Protein AF-A0A7W7MJ63-F1 (afdb_monomer_lite)

pLDDT: mean 80.9, std 15.52, range [44.28, 98.12]

Radius of gyration: 22.9 Å; chains: 1; bounding box: 51×27×80 Å

Organism: NCBI:txid113568

Structure (mmCIF, N/CA/C/O backbone):
data_AF-A0A7W7MJ63-F1
#
_entry.id   AF-A0A7W7MJ63-F1
#
loop_
_atom_site.group_PDB
_atom_site.id
_atom_site.type_symbol
_atom_site.label_atom_id
_atom_site.label_alt_id
_atom_site.label_comp_id
_atom_site.label_asym_id
_atom_site.label_entity_id
_atom_site.label_seq_id
_atom_site.pdbx_PDB_ins_code
_atom_site.Cartn_x
_atom_site.Cartn_y
_atom_site.Cartn_z
_atom_site.occupancy
_atom_site.B_iso_or_equiv
_atom_site.auth_seq_id
_atom_site.auth_comp_id
_atom_site.auth_asym_id
_atom_site.auth_atom_id
_atom_site.pdbx_PDB_model_num
ATOM 1 N N . MET A 1 1 ? 21.406 -11.435 50.391 1.00 48.62 1 MET A N 1
ATOM 2 C CA . MET A 1 1 ? 22.007 -10.825 49.186 1.00 48.62 1 MET A CA 1
ATOM 3 C C . MET A 1 1 ? 21.589 -11.683 47.995 1.00 48.62 1 MET A C 1
ATOM 5 O O . MET A 1 1 ? 22.053 -12.808 47.890 1.00 48.62 1 MET A O 1
ATOM 9 N N . ARG A 1 2 ? 20.588 -11.257 47.213 1.00 52.44 2 ARG A N 1
ATOM 10 C CA . ARG A 1 2 ? 19.980 -12.060 46.135 1.00 52.44 2 ARG A CA 1
ATOM 11 C C . ARG A 1 2 ? 20.280 -11.344 44.820 1.00 52.44 2 ARG A C 1
ATOM 13 O O . ARG A 1 2 ? 19.796 -10.237 44.611 1.00 52.44 2 ARG A O 1
ATOM 20 N N . THR A 1 3 ? 21.150 -11.925 44.005 1.00 55.44 3 THR A N 1
ATOM 21 C CA . THR A 1 3 ? 21.572 -11.375 42.716 1.00 55.44 3 THR A CA 1
ATOM 22 C C . THR A 1 3 ? 20.421 -11.491 41.719 1.00 55.44 3 THR A C 1
ATOM 24 O O . THR A 1 3 ? 19.965 -12.580 41.380 1.00 55.44 3 THR A O 1
ATOM 27 N N . THR A 1 4 ? 19.901 -10.351 41.272 1.00 54.16 4 THR A N 1
ATOM 28 C CA . THR A 1 4 ? 18.966 -10.263 40.149 1.00 54.16 4 THR A CA 1
ATOM 29 C C . THR A 1 4 ? 19.747 -10.505 38.862 1.00 54.16 4 THR A C 1
ATOM 31 O O . THR A 1 4 ? 20.360 -9.586 38.323 1.00 54.16 4 THR A O 1
ATOM 34 N N . GLY A 1 5 ? 19.766 -11.755 38.399 1.00 47.78 5 GLY A N 1
ATOM 35 C CA . GLY A 1 5 ? 20.267 -12.109 37.075 1.00 47.78 5 GLY A CA 1
ATOM 36 C C . GLY A 1 5 ? 19.394 -11.456 36.008 1.00 47.78 5 GLY A C 1
ATOM 37 O O . GLY A 1 5 ? 18.257 -11.869 35.784 1.00 47.78 5 GLY A O 1
ATOM 38 N N . SER A 1 6 ? 19.910 -10.402 35.380 1.00 53.00 6 SER A N 1
ATOM 39 C CA . SER A 1 6 ? 19.335 -9.821 34.176 1.00 53.00 6 SER A CA 1
ATOM 40 C C . SER A 1 6 ? 19.617 -10.761 33.004 1.00 53.00 6 SER A C 1
ATOM 42 O O . SER A 1 6 ? 20.613 -10.605 32.297 1.00 53.00 6 SER A O 1
ATOM 44 N N . ASP A 1 7 ? 18.736 -11.737 32.800 1.00 50.59 7 ASP A N 1
ATOM 45 C CA . ASP A 1 7 ? 18.656 -12.514 31.561 1.00 50.59 7 ASP A CA 1
ATOM 46 C C . ASP A 1 7 ? 18.174 -11.595 30.429 1.00 50.59 7 ASP A C 1
ATOM 48 O O . ASP A 1 7 ? 17.016 -11.611 29.999 1.00 50.59 7 ASP A O 1
ATOM 52 N N . ALA A 1 8 ? 19.081 -10.747 29.945 1.00 50.47 8 ALA A N 1
ATOM 53 C CA . ALA A 1 8 ? 18.926 -10.023 28.698 1.00 50.47 8 ALA A CA 1
ATOM 54 C C . ALA A 1 8 ? 19.000 -11.044 27.557 1.00 50.47 8 ALA A C 1
ATOM 56 O O . ALA A 1 8 ? 20.053 -11.273 26.964 1.00 50.47 8 ALA A O 1
ATOM 57 N N . ARG A 1 9 ? 17.875 -11.706 27.263 1.00 47.69 9 ARG A N 1
ATOM 58 C CA . ARG A 1 9 ? 17.785 -12.554 26.074 1.00 47.69 9 ARG A CA 1
ATOM 59 C C . ARG A 1 9 ? 18.055 -11.673 24.851 1.00 47.69 9 ARG A C 1
ATOM 61 O O . ARG A 1 9 ? 17.381 -10.650 24.697 1.00 47.69 9 ARG A O 1
ATOM 68 N N . PRO A 1 10 ? 19.000 -12.047 23.974 1.00 45.25 10 PRO A N 1
ATOM 69 C CA . PRO A 1 10 ? 19.288 -11.275 22.781 1.00 45.25 10 PRO A CA 1
ATOM 70 C C . PRO A 1 10 ? 18.020 -11.220 21.934 1.00 45.25 10 PRO A C 1
ATOM 72 O O . PRO A 1 10 ? 17.461 -12.246 21.534 1.00 45.25 10 PRO A O 1
ATOM 75 N N . VAL A 1 11 ? 17.538 -10.002 21.692 1.00 53.94 11 VAL A N 1
ATOM 76 C CA . VAL A 1 11 ? 16.430 -9.753 20.779 1.00 53.94 11 VAL A CA 1
ATOM 77 C C . VAL A 1 11 ? 16.949 -10.111 19.389 1.00 53.94 11 VAL A C 1
ATOM 79 O O . VAL A 1 11 ? 17.564 -9.284 18.722 1.00 53.94 11 VAL A O 1
ATOM 82 N N . SER A 1 12 ? 16.747 -11.360 18.958 1.00 48.62 12 SER A N 1
ATOM 83 C CA . SER A 1 12 ? 16.984 -11.793 17.576 1.00 48.62 12 SER A CA 1
ATOM 84 C C . SER A 1 12 ? 15.932 -11.142 16.675 1.00 48.62 12 SER A C 1
ATOM 86 O O . SER A 1 12 ? 14.951 -11.737 16.220 1.00 48.62 12 SER A O 1
ATOM 88 N N . ARG A 1 13 ? 16.112 -9.835 16.490 1.00 56.06 13 ARG A N 1
ATOM 89 C CA . ARG A 1 13 ? 15.405 -8.989 15.544 1.00 56.06 13 ARG A CA 1
ATOM 90 C C . ARG A 1 13 ? 15.831 -9.460 14.153 1.00 56.06 13 ARG A C 1
ATOM 92 O O . ARG A 1 13 ? 16.988 -9.322 13.792 1.00 56.06 13 ARG A O 1
ATOM 99 N N . PHE A 1 14 ? 14.873 -10.000 13.401 1.00 49.59 14 PHE A N 1
ATOM 100 C CA . PHE A 1 14 ? 14.956 -10.302 11.963 1.00 49.59 14 PHE A CA 1
ATOM 101 C C . PHE A 1 14 ? 15.592 -11.644 11.550 1.00 49.59 14 PHE A C 1
ATOM 103 O O . PHE A 1 14 ? 16.596 -11.699 10.854 1.00 49.59 14 PHE A O 1
ATOM 110 N N . GLY A 1 15 ? 14.911 -12.752 11.864 1.00 44.28 15 GLY A N 1
ATOM 111 C CA . GLY A 1 15 ? 14.985 -13.963 11.033 1.00 44.28 15 GLY A CA 1
ATOM 112 C C . GLY A 1 15 ? 14.046 -13.849 9.820 1.00 44.28 15 GLY A C 1
ATOM 113 O O . GLY A 1 15 ? 12.909 -13.395 9.970 1.00 44.28 15 GLY A O 1
ATOM 114 N N . GLY A 1 16 ? 14.489 -14.278 8.632 1.00 57.88 16 GLY A N 1
ATOM 115 C CA . GLY A 1 16 ? 13.778 -14.138 7.344 1.00 57.88 16 GLY A CA 1
ATOM 116 C C . GLY A 1 16 ? 12.278 -14.511 7.322 1.00 57.88 16 GLY A C 1
ATOM 117 O O . GLY A 1 16 ? 11.489 -13.739 6.772 1.00 57.88 16 GLY A O 1
ATOM 118 N N . PRO A 1 17 ? 11.827 -15.610 7.964 1.00 62.56 17 PRO A N 1
ATOM 119 C CA . PRO A 1 17 ? 10.402 -15.962 8.026 1.00 62.56 17 PRO A CA 1
ATOM 120 C C . PRO A 1 17 ? 9.556 -14.943 8.804 1.00 62.56 17 PRO A C 1
ATOM 122 O O . PRO A 1 17 ? 8.412 -14.671 8.443 1.00 62.56 17 PRO A O 1
ATOM 125 N N . LYS A 1 18 ? 10.131 -14.330 9.848 1.00 70.38 18 LYS A N 1
ATOM 126 C CA . LYS A 1 18 ? 9.447 -13.339 10.692 1.00 70.38 18 LYS A CA 1
ATOM 127 C C . LYS A 1 18 ? 9.289 -11.998 9.975 1.00 70.38 18 LYS A C 1
ATOM 129 O O . LYS A 1 18 ? 8.267 -11.344 10.140 1.00 70.38 18 LYS A O 1
ATOM 134 N N . ALA A 1 19 ? 10.267 -11.608 9.154 1.00 67.75 19 ALA A N 1
ATOM 135 C CA . ALA A 1 19 ? 10.197 -10.374 8.371 1.00 67.75 19 ALA A CA 1
ATOM 136 C C . ALA A 1 19 ? 9.106 -10.443 7.288 1.00 67.75 19 ALA A C 1
ATOM 138 O O . ALA A 1 19 ? 8.333 -9.502 7.131 1.00 67.75 19 ALA A O 1
ATOM 139 N N . ARG A 1 20 ? 8.990 -11.578 6.584 1.00 72.88 20 ARG A N 1
ATOM 140 C CA . ARG A 1 20 ? 7.934 -11.787 5.577 1.00 72.88 20 ARG A CA 1
ATOM 141 C C . ARG A 1 20 ? 6.537 -11.750 6.191 1.00 72.88 20 ARG A C 1
ATOM 143 O O . ARG A 1 20 ? 5.673 -11.046 5.677 1.00 72.88 20 ARG A O 1
ATOM 150 N N . ALA A 1 21 ? 6.343 -12.459 7.305 1.00 76.25 21 ALA A N 1
ATOM 151 C CA . ALA A 1 21 ? 5.083 -12.433 8.044 1.00 76.25 21 ALA A CA 1
ATOM 152 C C . ALA A 1 21 ? 4.727 -11.007 8.492 1.00 76.25 21 ALA A C 1
ATOM 154 O O . ALA A 1 21 ? 3.604 -10.563 8.305 1.00 76.25 21 ALA A O 1
ATOM 155 N N . TRP A 1 22 ? 5.710 -10.246 8.978 1.00 77.00 22 TRP A N 1
ATOM 156 C CA . TRP A 1 22 ? 5.509 -8.863 9.404 1.00 77.00 22 TRP A CA 1
ATOM 157 C C . TRP A 1 22 ? 5.046 -7.921 8.279 1.00 77.00 22 TRP A C 1
ATOM 159 O O . TRP A 1 22 ? 4.126 -7.121 8.481 1.00 77.00 22 TRP A O 1
ATOM 169 N N . ILE A 1 23 ? 5.652 -8.020 7.089 1.00 79.00 23 ILE A N 1
ATOM 170 C CA . ILE A 1 23 ? 5.244 -7.225 5.919 1.00 79.00 23 ILE A CA 1
ATOM 171 C C . ILE A 1 23 ? 3.821 -7.608 5.503 1.00 79.00 23 ILE A C 1
ATOM 173 O O . ILE A 1 23 ? 2.971 -6.731 5.340 1.00 79.00 23 ILE A O 1
ATOM 177 N N . ALA A 1 24 ? 3.551 -8.912 5.382 1.00 82.44 24 ALA A N 1
ATOM 178 C CA . ALA A 1 24 ? 2.241 -9.422 4.991 1.00 82.44 24 ALA A CA 1
ATOM 179 C C . ALA A 1 24 ? 1.145 -8.985 5.974 1.00 82.44 24 ALA A C 1
ATOM 181 O O . ALA A 1 24 ? 0.113 -8.471 5.552 1.00 82.44 24 ALA A O 1
ATOM 182 N N . ASP A 1 25 ? 1.394 -9.095 7.278 1.00 82.12 25 ASP A N 1
ATOM 183 C CA . ASP A 1 25 ? 0.462 -8.683 8.328 1.00 82.12 25 ASP A CA 1
ATOM 184 C C . ASP A 1 25 ? 0.151 -7.184 8.261 1.00 82.12 25 ASP A C 1
ATOM 186 O O . ASP A 1 25 ? -1.006 -6.774 8.373 1.00 82.12 25 ASP A O 1
ATOM 190 N N . THR A 1 26 ? 1.174 -6.354 8.043 1.00 80.62 26 THR A N 1
ATOM 191 C CA . THR A 1 26 ? 1.014 -4.898 7.913 1.00 80.62 26 THR A CA 1
ATOM 192 C C . THR A 1 26 ? 0.182 -4.545 6.679 1.00 80.62 26 THR A C 1
ATOM 194 O O . THR A 1 26 ? -0.708 -3.694 6.748 1.00 80.62 26 THR A O 1
ATOM 197 N N . PHE A 1 27 ? 0.427 -5.233 5.564 1.00 84.81 27 PHE A N 1
ATOM 198 C CA . PHE A 1 27 ? -0.293 -5.031 4.311 1.00 84.81 27 PHE A CA 1
ATOM 199 C C . PHE A 1 27 ? -1.760 -5.469 4.410 1.00 84.81 27 PHE A C 1
ATOM 201 O O . PHE A 1 27 ? -2.666 -4.690 4.107 1.00 84.81 27 PHE A O 1
ATOM 208 N N . VAL A 1 28 ? -2.011 -6.685 4.908 1.00 86.19 28 VAL A N 1
ATOM 209 C CA . VAL A 1 28 ? -3.365 -7.223 5.127 1.00 86.19 28 VAL A CA 1
ATOM 210 C C . VAL A 1 28 ? -4.146 -6.316 6.067 1.00 86.19 28 VAL A C 1
ATOM 212 O O . VAL A 1 28 ? -5.320 -6.029 5.829 1.00 86.19 28 VAL A O 1
ATOM 215 N N . ARG A 1 29 ? -3.504 -5.808 7.118 1.00 81.69 29 ARG A N 1
ATOM 216 C CA . ARG A 1 29 ? -4.136 -4.871 8.037 1.00 81.69 29 ARG A CA 1
ATOM 217 C C . ARG A 1 29 ? -4.487 -3.536 7.377 1.00 81.69 29 ARG A C 1
ATOM 219 O O . ARG A 1 29 ? -5.595 -3.044 7.589 1.00 81.69 29 ARG A O 1
ATOM 226 N N . GLY A 1 30 ? -3.587 -2.966 6.576 1.00 81.69 30 GLY A N 1
ATOM 227 C CA . GLY A 1 30 ? -3.865 -1.743 5.816 1.00 81.69 30 GLY A CA 1
ATOM 228 C C . GLY A 1 30 ? -5.049 -1.914 4.860 1.00 81.69 30 GLY A C 1
ATOM 229 O O . GLY A 1 30 ? -5.915 -1.044 4.789 1.00 81.69 30 GLY A O 1
ATOM 230 N N . LEU A 1 31 ? -5.141 -3.077 4.209 1.00 86.38 31 LEU A N 1
ATOM 231 C CA . LEU A 1 31 ? -6.223 -3.413 3.284 1.00 86.38 31 LEU A CA 1
ATOM 232 C C . LEU A 1 31 ?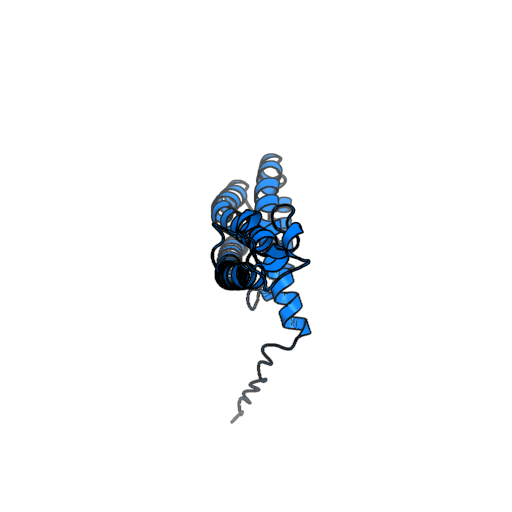 -7.570 -3.650 3.989 1.00 86.38 31 LEU A C 1
ATOM 234 O O . LEU A 1 31 ? -8.617 -3.240 3.495 1.00 86.38 31 LEU A O 1
ATOM 238 N N . THR A 1 32 ? -7.556 -4.311 5.149 1.00 84.50 32 THR A N 1
ATOM 239 C CA . THR A 1 32 ? -8.778 -4.731 5.860 1.00 84.50 32 THR A CA 1
ATOM 240 C C . THR A 1 32 ? -9.315 -3.694 6.846 1.00 84.50 32 THR A C 1
ATOM 242 O O . THR A 1 32 ? -10.494 -3.752 7.198 1.00 84.50 32 THR A O 1
ATOM 245 N N . GLY A 1 33 ? -8.499 -2.723 7.269 1.00 78.88 33 GLY A N 1
ATOM 246 C CA . GLY A 1 33 ? -8.884 -1.720 8.264 1.00 78.88 33 GLY A CA 1
ATOM 247 C C . GLY A 1 33 ? -10.084 -0.863 7.848 1.00 78.88 33 GLY A C 1
ATOM 248 O O . GLY A 1 33 ? -11.005 -0.680 8.643 1.00 78.88 33 GLY A O 1
ATOM 249 N N . LEU A 1 34 ? -10.107 -0.379 6.602 1.00 79.81 34 LEU A N 1
ATOM 250 C CA . LEU A 1 34 ? -11.196 0.462 6.093 1.00 79.81 34 LEU A CA 1
ATOM 251 C C . LEU A 1 34 ? -12.509 -0.324 5.894 1.00 79.81 34 LEU A C 1
ATOM 253 O O . LEU A 1 34 ? -13.518 0.100 6.463 1.00 79.81 34 LEU A O 1
ATOM 257 N N . PRO A 1 35 ? -12.535 -1.482 5.195 1.00 83.75 35 PRO A N 1
ATOM 258 C CA . PRO A 1 35 ? -13.740 -2.311 5.103 1.00 83.75 35 PRO A CA 1
ATOM 259 C C . PRO A 1 35 ? -14.331 -2.659 6.470 1.00 83.75 35 PRO A C 1
ATOM 261 O O . PRO A 1 35 ? -15.546 -2.641 6.656 1.00 83.75 35 PRO A O 1
ATOM 264 N N . LEU A 1 36 ? -13.472 -2.934 7.453 1.00 82.69 36 LEU A N 1
ATOM 265 C CA . LEU A 1 36 ? -13.905 -3.300 8.794 1.00 82.69 36 LEU A CA 1
ATOM 266 C C . LEU A 1 36 ? -14.471 -2.106 9.577 1.00 82.69 36 LEU A C 1
ATOM 268 O O . LEU A 1 36 ? -15.471 -2.263 10.282 1.00 82.69 36 LEU A O 1
ATOM 272 N N . ALA A 1 37 ? -13.884 -0.915 9.428 1.00 79.69 37 ALA A N 1
ATOM 273 C CA . ALA A 1 37 ? -14.443 0.319 9.976 1.00 79.69 37 ALA A CA 1
ATOM 274 C C . ALA A 1 37 ? -15.828 0.612 9.372 1.00 79.69 37 ALA A C 1
ATOM 276 O O . ALA A 1 37 ? -16.783 0.838 10.116 1.00 79.69 37 ALA A O 1
ATOM 277 N N . LEU A 1 38 ? -15.972 0.498 8.050 1.00 83.25 38 LEU A N 1
ATOM 278 C CA . LEU A 1 38 ? -17.252 0.692 7.363 1.00 83.25 38 LEU A CA 1
ATOM 279 C C . LEU A 1 38 ? -18.306 -0.331 7.806 1.00 83.25 38 LEU A C 1
ATOM 281 O O . LEU A 1 38 ? -19.424 0.057 8.128 1.00 83.25 38 LEU A O 1
ATOM 285 N N . ALA A 1 39 ? -17.947 -1.615 7.913 1.00 84.38 39 ALA A N 1
ATOM 286 C CA . ALA A 1 39 ? -18.861 -2.673 8.350 1.00 84.38 39 ALA A CA 1
ATOM 287 C C . ALA A 1 39 ? -19.304 -2.528 9.819 1.00 84.38 39 ALA A C 1
ATOM 289 O O . ALA A 1 39 ? -20.395 -2.967 10.190 1.00 84.38 39 ALA A O 1
ATOM 290 N N . SER A 1 40 ? -18.481 -1.910 10.673 1.00 77.19 40 SER A N 1
ATOM 291 C CA . SER A 1 40 ? -18.822 -1.708 12.086 1.00 77.19 40 SER A CA 1
ATOM 292 C C . SER A 1 40 ? -19.918 -0.665 12.321 1.00 77.19 40 SER A C 1
ATOM 294 O O . SER A 1 40 ? -20.646 -0.782 13.307 1.00 77.19 40 SER A O 1
ATOM 296 N N . VAL A 1 41 ? -20.095 0.299 11.409 1.00 77.44 41 VAL A N 1
ATOM 297 C CA . VAL A 1 41 ? -21.139 1.334 11.504 1.00 77.44 41 VAL A CA 1
ATOM 298 C C . VAL A 1 41 ? -22.553 0.736 11.473 1.00 77.44 41 VAL A C 1
ATOM 300 O O . VAL A 1 41 ? -23.273 0.918 12.456 1.00 77.44 41 VAL A O 1
ATOM 303 N N . PRO A 1 42 ? -22.976 -0.027 10.442 1.00 82.44 42 PRO A N 1
ATOM 304 C CA . PRO A 1 42 ? -24.308 -0.624 10.426 1.00 82.44 42 PRO A CA 1
ATOM 305 C C . PRO A 1 42 ? -24.490 -1.636 11.562 1.00 82.44 42 PRO A C 1
ATOM 307 O O . PRO A 1 42 ? -25.542 -1.649 12.190 1.00 82.44 42 PRO A O 1
ATOM 310 N N . MET A 1 43 ? -23.459 -2.419 11.912 1.00 80.62 43 MET A N 1
ATOM 311 C CA . MET A 1 43 ? -23.542 -3.339 13.056 1.00 80.62 43 MET A CA 1
ATOM 312 C C . MET A 1 43 ? -23.807 -2.610 14.380 1.00 80.62 43 MET A C 1
ATOM 314 O O . MET A 1 43 ? -24.571 -3.105 15.208 1.00 80.62 43 MET A O 1
ATOM 318 N N . ALA A 1 44 ? -23.199 -1.443 14.600 1.00 77.25 44 ALA A N 1
ATOM 319 C CA . ALA A 1 44 ? -23.472 -0.641 15.787 1.00 77.25 44 ALA A CA 1
ATOM 320 C C . ALA A 1 44 ? -24.908 -0.092 15.782 1.00 77.25 44 ALA A C 1
ATOM 322 O O . ALA A 1 44 ? -25.568 -0.130 16.820 1.00 77.25 44 ALA A O 1
ATOM 323 N N . LEU A 1 45 ? -25.399 0.357 14.622 1.00 80.50 45 LEU A N 1
ATOM 324 C CA . LEU A 1 45 ? -26.751 0.903 14.463 1.00 80.50 45 LEU A CA 1
ATOM 325 C C . LEU A 1 45 ? -27.851 -0.152 14.666 1.00 80.50 45 LEU A C 1
ATOM 327 O O . LEU A 1 45 ? -28.908 0.174 15.193 1.00 80.50 45 LEU A O 1
ATOM 331 N N . THR A 1 46 ? -27.601 -1.421 14.334 1.00 87.56 46 THR A N 1
ATOM 332 C CA . THR A 1 46 ? -28.561 -2.522 14.553 1.00 87.56 46 THR A CA 1
ATOM 333 C C . THR A 1 46 ? -28.473 -3.143 15.958 1.00 87.56 46 THR A C 1
ATOM 335 O O . THR A 1 46 ? -28.868 -4.292 16.139 1.00 87.56 46 THR A O 1
ATOM 338 N N . GLY A 1 47 ? -27.862 -2.468 16.939 1.00 81.12 47 GLY A N 1
ATOM 339 C CA . GLY A 1 47 ? -27.731 -2.977 18.314 1.00 81.12 47 GLY A CA 1
ATOM 340 C C . GLY A 1 47 ? -26.650 -4.049 18.523 1.00 81.12 47 GLY A C 1
ATOM 341 O O . GLY A 1 47 ? -26.503 -4.570 19.625 1.00 81.12 47 GLY A O 1
ATOM 342 N N . ASN A 1 48 ? -25.830 -4.351 17.510 1.00 86.69 48 ASN A N 1
ATOM 343 C CA . ASN A 1 48 ? -24.740 -5.334 17.588 1.00 86.69 48 ASN A CA 1
ATOM 344 C C . ASN A 1 48 ? -23.382 -4.691 17.945 1.00 86.69 48 ASN A C 1
ATOM 346 O O . ASN A 1 48 ? -22.324 -5.200 17.556 1.00 86.69 48 ASN A O 1
ATOM 350 N N . ALA A 1 49 ? -23.390 -3.584 18.696 1.00 80.94 49 ALA A N 1
ATOM 351 C CA . ALA A 1 49 ? -22.199 -2.792 19.022 1.00 80.94 49 ALA A CA 1
ATOM 352 C C . ALA A 1 49 ? -21.082 -3.627 19.682 1.00 80.94 49 ALA A C 1
ATOM 354 O O . ALA A 1 49 ? -19.924 -3.543 19.268 1.00 80.94 49 ALA A O 1
ATOM 355 N N . ASP A 1 50 ? -21.420 -4.524 20.612 1.00 78.75 50 ASP A N 1
ATOM 356 C CA . ASP A 1 50 ? -20.424 -5.389 21.258 1.00 78.75 50 ASP A CA 1
ATOM 357 C C . ASP A 1 50 ? -19.816 -6.416 20.288 1.00 78.75 50 ASP A C 1
ATOM 359 O O . ASP A 1 50 ? -18.651 -6.800 20.419 1.00 78.75 50 ASP A O 1
ATOM 363 N N . ARG A 1 51 ? -20.578 -6.882 19.287 1.00 82.69 51 ARG A N 1
ATOM 364 C CA . ARG A 1 51 ? -20.060 -7.793 18.252 1.00 82.69 51 ARG A CA 1
ATOM 365 C C . ARG A 1 51 ? -19.101 -7.058 17.316 1.00 82.69 51 ARG A C 1
ATOM 367 O O . ARG A 1 51 ? -18.061 -7.624 16.970 1.00 82.69 51 ARG A O 1
ATOM 374 N N . ALA A 1 52 ? -19.413 -5.812 16.960 1.00 79.44 52 ALA A N 1
ATOM 375 C CA . ALA A 1 52 ? -18.531 -4.953 16.174 1.00 79.44 52 ALA A CA 1
ATOM 376 C C . ALA A 1 52 ? -17.211 -4.682 16.918 1.00 79.44 52 ALA A C 1
ATOM 378 O O . ALA A 1 52 ? -16.139 -4.952 16.372 1.00 79.44 52 ALA A O 1
ATOM 379 N N . ALA A 1 53 ? -17.285 -4.284 18.193 1.00 77.25 53 ALA A N 1
ATOM 380 C CA . ALA A 1 53 ? -16.112 -4.044 19.035 1.00 77.25 53 ALA A CA 1
ATOM 381 C C . ALA A 1 53 ? -15.243 -5.305 19.191 1.00 77.25 53 ALA A C 1
ATOM 383 O O . ALA A 1 53 ? -14.029 -5.258 18.991 1.00 77.25 53 ALA A O 1
ATOM 384 N N . ARG A 1 54 ? -15.848 -6.476 19.450 1.00 80.56 54 ARG A N 1
ATOM 385 C CA . ARG A 1 54 ? -15.110 -7.753 19.504 1.00 80.56 54 ARG A CA 1
ATOM 386 C C . ARG A 1 54 ? -14.412 -8.084 18.189 1.00 80.56 54 ARG A C 1
ATOM 388 O O . ARG A 1 54 ? -13.318 -8.638 18.212 1.00 80.56 54 ARG A O 1
ATOM 395 N N . THR A 1 55 ? -15.033 -7.776 17.055 1.00 82.56 55 THR A N 1
ATOM 396 C CA . THR A 1 55 ? -14.458 -8.053 15.731 1.00 82.56 55 THR A CA 1
ATOM 397 C C . THR A 1 55 ? -13.271 -7.132 15.445 1.00 82.56 55 THR A C 1
ATOM 399 O O . THR A 1 55 ? -12.219 -7.623 15.039 1.00 82.56 55 THR A O 1
ATOM 402 N N . GLN A 1 56 ? -13.394 -5.835 15.756 1.00 80.31 56 GLN A N 1
ATOM 403 C CA . GLN A 1 56 ? -12.295 -4.860 15.694 1.00 80.31 56 GLN A CA 1
ATOM 404 C C . GLN A 1 56 ? -11.110 -5.292 16.566 1.00 80.31 56 GLN A C 1
ATOM 406 O O . GLN A 1 56 ? -9.975 -5.360 16.094 1.00 80.31 56 GLN A O 1
ATOM 411 N N . VAL A 1 57 ? -11.381 -5.676 17.814 1.00 78.62 57 VAL A N 1
ATOM 412 C CA . VAL A 1 57 ? -10.347 -6.108 18.761 1.00 78.62 57 VAL A CA 1
ATOM 413 C C . VAL A 1 57 ? -9.703 -7.437 18.345 1.00 78.62 57 VAL A C 1
ATOM 415 O O . VAL A 1 57 ? -8.482 -7.569 18.417 1.00 78.62 57 VAL A O 1
ATOM 418 N N . ARG A 1 58 ? -10.480 -8.420 17.866 1.00 81.88 58 ARG A N 1
ATOM 419 C CA . ARG A 1 58 ? -9.937 -9.695 17.357 1.00 81.88 58 ARG A CA 1
ATOM 420 C C . ARG A 1 58 ? -9.034 -9.491 16.148 1.00 81.88 58 ARG A C 1
ATOM 422 O O . ARG A 1 58 ? -7.992 -10.133 16.072 1.00 81.88 58 ARG A O 1
ATOM 429 N N . MET A 1 59 ? -9.410 -8.611 15.222 1.00 79.31 59 MET A N 1
ATOM 430 C CA . MET A 1 59 ? -8.564 -8.308 14.068 1.00 79.31 59 MET A CA 1
ATOM 431 C C . MET A 1 59 ? -7.297 -7.563 14.478 1.00 79.31 59 MET A C 1
ATOM 433 O O . MET A 1 59 ? -6.220 -7.931 14.022 1.00 79.31 59 MET A O 1
ATOM 437 N N . ALA A 1 60 ? -7.381 -6.606 15.406 1.00 74.62 60 ALA A N 1
ATOM 438 C CA . ALA A 1 60 ? -6.190 -5.961 15.962 1.00 74.62 60 ALA A CA 1
ATOM 439 C C . ALA A 1 60 ? -5.250 -6.972 16.652 1.00 74.62 60 ALA A C 1
ATOM 441 O O . ALA A 1 60 ? -4.034 -6.891 16.488 1.00 74.62 60 ALA A O 1
ATOM 442 N N . ALA A 1 61 ? -5.806 -7.961 17.361 1.00 74.19 61 ALA A N 1
ATOM 443 C CA . ALA A 1 61 ? -5.044 -9.026 18.015 1.00 74.19 61 ALA A CA 1
ATOM 444 C C . ALA A 1 61 ? -4.408 -10.028 17.035 1.00 74.19 61 ALA A C 1
ATOM 446 O O . ALA A 1 61 ? -3.409 -10.656 17.375 1.00 74.19 61 ALA A O 1
ATOM 447 N N . ARG A 1 62 ? -4.977 -10.190 15.832 1.00 75.00 62 ARG A N 1
ATOM 448 C CA . ARG A 1 62 ? -4.493 -11.134 14.812 1.00 75.00 62 ARG A CA 1
ATOM 449 C C . ARG A 1 62 ? -3.199 -10.680 14.139 1.00 75.00 62 ARG A C 1
ATOM 451 O O . ARG A 1 62 ? -2.498 -11.518 13.585 1.00 75.00 62 ARG A O 1
ATOM 458 N N . PHE A 1 63 ? -2.846 -9.400 14.260 1.00 71.00 63 PHE A N 1
ATOM 459 C CA . PHE A 1 63 ? -1.622 -8.832 13.688 1.00 71.00 63 PHE A CA 1
ATOM 460 C C . PHE A 1 63 ? -0.709 -8.216 14.771 1.00 71.00 63 PHE A C 1
ATOM 462 O O . PHE A 1 63 ? -0.426 -7.014 14.728 1.00 71.00 63 PHE A O 1
ATOM 469 N N . PRO A 1 64 ? -0.221 -9.004 15.758 1.00 56.66 64 PRO A N 1
ATOM 470 C CA . PRO A 1 64 ? 0.609 -8.490 16.848 1.00 56.66 64 PRO A CA 1
ATOM 471 C C . PRO A 1 64 ? 1.995 -8.032 16.380 1.00 56.66 64 PRO A C 1
ATOM 473 O O . PRO A 1 64 ? 2.629 -7.225 17.052 1.00 56.66 64 PRO A O 1
ATOM 476 N N . GLY A 1 65 ? 2.459 -8.495 15.211 1.00 53.38 65 GLY A N 1
ATOM 477 C CA . GLY A 1 65 ? 3.783 -8.167 14.678 1.00 53.38 65 GLY A CA 1
ATOM 478 C C . GLY A 1 65 ? 4.035 -6.667 14.484 1.00 53.38 65 GLY A C 1
ATOM 479 O O . GLY A 1 65 ? 5.186 -6.247 14.415 1.00 53.38 65 GLY A O 1
ATOM 480 N N . THR A 1 66 ? 2.994 -5.829 14.438 1.00 53.56 66 THR A N 1
ATOM 481 C CA . THR A 1 66 ? 3.171 -4.381 14.263 1.00 53.56 66 THR A CA 1
ATOM 482 C C . THR A 1 66 ? 3.550 -3.626 15.545 1.00 53.56 66 THR A C 1
ATOM 484 O O . THR A 1 66 ? 4.088 -2.526 15.410 1.00 53.56 66 THR A O 1
ATOM 487 N N . VAL A 1 67 ? 3.328 -4.163 16.761 1.00 46.50 67 VAL A N 1
ATOM 488 C CA . VAL A 1 67 ? 3.748 -3.551 18.048 1.00 46.50 67 VAL A CA 1
ATOM 489 C C . VAL A 1 67 ? 3.780 -4.591 19.178 1.00 46.50 67 VAL A C 1
ATOM 491 O O . VAL A 1 67 ? 2.794 -5.298 19.375 1.00 46.50 67 VAL A O 1
ATOM 494 N N . ASP A 1 68 ? 4.844 -4.591 19.987 1.00 49.91 68 ASP A N 1
ATOM 495 C CA . ASP A 1 68 ? 4.941 -5.334 21.251 1.00 49.91 68 ASP A CA 1
ATOM 496 C C . ASP A 1 68 ? 3.670 -5.199 22.125 1.00 49.91 68 ASP A C 1
ATOM 498 O O . ASP A 1 68 ? 3.191 -4.095 22.405 1.00 49.91 68 ASP A O 1
ATOM 502 N N . GLY A 1 69 ? 3.138 -6.335 22.592 1.00 50.06 69 GLY A N 1
ATOM 503 C CA . GLY A 1 69 ? 2.328 -6.391 23.815 1.00 50.06 69 GLY A CA 1
ATOM 504 C C . GLY A 1 69 ? 0.826 -6.090 23.721 1.00 50.06 69 GLY A C 1
ATOM 505 O O . GLY A 1 69 ? 0.282 -5.498 24.651 1.00 50.06 69 GLY A O 1
ATOM 506 N N . PHE A 1 70 ? 0.107 -6.503 22.667 1.00 51.47 70 PHE A N 1
ATOM 507 C CA . PHE A 1 70 ? -1.364 -6.579 22.755 1.00 51.47 70 PHE A CA 1
ATOM 508 C C . PHE A 1 70 ? -1.812 -7.905 23.392 1.00 51.47 70 PHE A C 1
ATOM 510 O O . PHE A 1 70 ? -2.154 -8.861 22.699 1.00 51.47 70 PHE A O 1
ATOM 517 N N . THR A 1 71 ? -1.819 -7.972 24.721 1.00 55.44 71 THR A N 1
ATOM 518 C CA . THR A 1 71 ? -2.517 -9.023 25.473 1.00 55.44 71 THR A CA 1
ATOM 519 C C . THR A 1 71 ? -3.917 -8.528 25.819 1.00 55.44 71 THR A C 1
ATOM 521 O O . THR A 1 71 ? -4.078 -7.571 26.575 1.00 55.44 71 THR A O 1
ATOM 524 N N . MET A 1 72 ? -4.955 -9.172 25.271 1.00 55.25 72 MET A N 1
ATOM 525 C CA . MET A 1 72 ? -6.317 -8.978 25.776 1.00 55.25 72 MET A CA 1
ATOM 526 C C . MET A 1 72 ? -6.363 -9.485 27.220 1.00 55.25 72 MET A C 1
ATOM 528 O O . MET A 1 72 ? -6.463 -10.688 27.454 1.00 55.25 72 MET A O 1
ATOM 532 N N . GLY A 1 73 ? -6.286 -8.578 28.195 1.00 50.22 73 GLY A N 1
ATOM 533 C CA . GLY A 1 73 ? -6.713 -8.891 29.556 1.00 50.22 73 GLY A CA 1
ATOM 534 C C . GLY A 1 73 ? -8.170 -9.352 29.497 1.00 50.22 73 GLY A C 1
ATOM 535 O O . GLY A 1 73 ? -8.974 -8.709 28.829 1.00 50.22 73 GLY A O 1
ATOM 536 N N . GLY A 1 74 ? -8.502 -10.479 30.132 1.00 51.53 74 GLY A N 1
ATOM 537 C CA . GLY A 1 74 ? -9.757 -11.231 29.959 1.00 51.53 74 GLY A CA 1
ATOM 538 C C . GLY A 1 74 ? -11.077 -10.527 30.322 1.00 51.53 74 GLY A C 1
ATOM 539 O O . GLY A 1 74 ? -12.084 -11.204 30.528 1.00 51.53 74 GLY A O 1
ATOM 540 N N . ARG A 1 75 ? -11.118 -9.193 30.408 1.00 52.94 75 ARG A N 1
ATOM 541 C CA . ARG A 1 75 ? -12.353 -8.423 30.575 1.00 52.94 75 ARG A CA 1
ATOM 542 C C . ARG A 1 75 ? -13.121 -8.341 29.259 1.00 52.94 75 ARG A C 1
ATOM 544 O O . ARG A 1 75 ? -12.578 -8.005 28.210 1.00 52.94 75 ARG A O 1
ATOM 551 N N . ARG A 1 76 ? -14.421 -8.639 29.333 1.00 57.75 76 ARG A N 1
ATOM 552 C CA . ARG A 1 76 ? -15.366 -8.419 28.235 1.00 57.75 76 ARG A CA 1
ATOM 553 C C . ARG A 1 76 ? -15.535 -6.906 28.055 1.00 57.75 76 ARG A C 1
ATOM 555 O O . ARG A 1 76 ? -15.981 -6.269 29.005 1.00 57.75 76 ARG A O 1
ATOM 562 N N . PRO A 1 77 ? -15.218 -6.326 26.885 1.00 56.53 77 PRO A N 1
ATOM 563 C CA . PRO A 1 77 ? -15.488 -4.917 26.655 1.00 56.53 77 PRO A CA 1
ATOM 564 C C . PRO A 1 77 ? -17.009 -4.712 26.651 1.00 56.53 77 PRO A C 1
ATOM 566 O O . PRO A 1 77 ? -17.679 -5.204 25.745 1.00 56.53 77 PRO A O 1
ATOM 569 N N . SER A 1 78 ? -17.560 -4.043 27.669 1.00 56.12 78 SER A N 1
ATOM 570 C CA . SER A 1 78 ? -18.926 -3.509 27.607 1.00 56.12 78 SER A CA 1
ATOM 571 C C . SER A 1 78 ? -18.829 -2.122 26.976 1.00 56.12 78 SER A C 1
ATOM 573 O O . SER A 1 78 ? -18.153 -1.235 27.509 1.00 56.12 78 SER A O 1
ATOM 575 N N . THR A 1 79 ? -19.395 -1.940 25.781 1.00 65.19 79 THR A N 1
ATOM 576 C CA . THR A 1 79 ? -19.214 -0.688 25.032 1.00 65.19 79 THR A CA 1
ATOM 577 C C . THR A 1 79 ? -20.541 -0.095 24.597 1.00 65.19 79 THR A C 1
ATOM 579 O O . THR A 1 79 ? -21.283 -0.676 23.816 1.00 65.19 79 THR A O 1
ATOM 582 N N . THR A 1 80 ? -20.824 1.124 25.059 1.00 76.62 80 THR A N 1
ATOM 583 C CA . THR A 1 80 ? -21.965 1.917 24.590 1.00 76.62 80 THR A CA 1
ATOM 584 C C . THR A 1 80 ? -21.837 2.205 23.088 1.00 76.62 80 THR A C 1
ATOM 586 O O . THR A 1 80 ? -20.752 2.561 22.626 1.00 76.62 80 THR A O 1
ATOM 589 N N . MET A 1 81 ? -22.947 2.167 22.339 1.00 76.25 81 MET A N 1
ATOM 590 C CA . MET A 1 81 ? -23.013 2.495 20.900 1.00 76.25 81 MET A CA 1
ATOM 591 C C . MET A 1 81 ? -22.233 3.770 20.524 1.00 76.25 81 MET A C 1
ATOM 593 O O . MET A 1 81 ? -21.467 3.771 19.562 1.00 76.25 81 MET A O 1
ATOM 597 N N . ARG A 1 82 ? -22.352 4.840 21.328 1.00 81.19 82 ARG A N 1
ATOM 598 C CA . ARG A 1 82 ? -21.632 6.114 21.118 1.00 81.19 82 ARG A CA 1
ATOM 599 C C . ARG A 1 82 ? -20.108 5.947 21.094 1.00 81.19 82 ARG A C 1
ATOM 601 O O . ARG A 1 82 ? -19.442 6.621 20.316 1.00 81.19 82 ARG A O 1
ATOM 608 N N . ARG A 1 83 ? -19.551 5.045 21.910 1.00 76.69 83 ARG A N 1
ATOM 609 C CA . ARG A 1 83 ? -18.103 4.772 21.946 1.00 76.69 83 ARG A CA 1
ATOM 610 C C . ARG A 1 83 ? -17.643 4.041 20.689 1.00 76.69 83 ARG A C 1
ATOM 612 O O . ARG A 1 83 ? -16.609 4.399 20.138 1.00 76.69 83 ARG A O 1
ATOM 619 N N . VAL A 1 84 ? -18.423 3.067 20.217 1.00 75.56 84 VAL A N 1
ATOM 620 C CA . VAL A 1 84 ? -18.119 2.325 18.982 1.00 75.56 84 VAL A CA 1
ATOM 621 C C . VAL A 1 84 ? -18.172 3.253 17.768 1.00 75.56 84 VAL A C 1
ATOM 623 O O . VAL A 1 84 ? -17.250 3.240 16.955 1.00 75.56 84 VAL A O 1
ATOM 626 N N . LEU A 1 85 ? -19.187 4.119 17.678 1.00 79.19 85 LEU A N 1
ATOM 627 C CA . LEU A 1 85 ? -19.284 5.120 16.611 1.00 79.19 85 LEU A CA 1
ATOM 628 C C . LEU A 1 85 ? -18.132 6.134 16.672 1.00 79.19 85 LEU A C 1
ATOM 630 O O . LEU A 1 85 ? -17.473 6.362 15.660 1.00 79.19 85 LEU A O 1
ATOM 634 N N . GLY A 1 86 ? -17.828 6.678 17.856 1.00 82.38 86 GLY A N 1
ATOM 635 C CA . GLY A 1 86 ? -16.712 7.612 18.039 1.00 82.38 86 GLY A CA 1
ATOM 636 C C . GLY A 1 86 ? -15.357 6.999 17.674 1.00 82.38 86 GLY A C 1
ATOM 637 O O . GLY A 1 86 ? -14.556 7.630 16.988 1.00 82.38 86 GLY A O 1
ATOM 638 N N . HIS A 1 87 ? -15.117 5.743 18.059 1.00 79.38 87 HIS A N 1
ATOM 639 C CA . HIS A 1 87 ? -13.911 5.016 17.670 1.00 79.38 87 HIS A CA 1
ATOM 640 C C . HIS A 1 87 ? -13.844 4.773 16.159 1.00 79.38 87 HIS A C 1
ATOM 642 O O . HIS A 1 87 ? -12.795 4.982 15.556 1.00 79.38 87 HIS A O 1
ATOM 648 N N . SER A 1 88 ? -14.961 4.381 15.545 1.00 79.31 88 SER A N 1
ATOM 649 C CA . SER A 1 88 ? -15.024 4.112 14.104 1.00 79.31 88 SER A CA 1
ATOM 650 C C . SER A 1 88 ? -14.731 5.370 13.287 1.00 79.31 88 SER A C 1
ATOM 652 O O . SER A 1 88 ? -13.956 5.305 12.337 1.00 79.31 88 SER A O 1
ATOM 654 N N . MET A 1 89 ? -15.257 6.529 13.700 1.00 82.81 89 MET A N 1
ATOM 655 C CA . MET A 1 89 ? -14.934 7.819 13.077 1.00 82.81 89 MET A CA 1
ATOM 656 C C . MET A 1 89 ? -13.463 8.203 13.272 1.00 82.81 89 MET A C 1
ATOM 658 O O . MET A 1 89 ? -12.804 8.629 12.327 1.00 82.81 89 MET A O 1
ATOM 662 N N . LEU A 1 90 ? -12.916 8.004 14.476 1.00 86.00 90 LEU A N 1
ATOM 663 C CA . LEU A 1 90 ? -11.519 8.332 14.775 1.00 86.00 90 LEU A CA 1
ATOM 664 C C . LEU A 1 90 ? -10.529 7.452 13.992 1.00 86.00 90 LEU A C 1
ATOM 666 O O . LEU A 1 90 ? -9.476 7.926 13.568 1.00 86.00 90 LEU A O 1
ATOM 670 N N . VAL A 1 91 ? -10.863 6.174 13.792 1.00 86.38 91 VAL A N 1
ATOM 671 C CA . VAL A 1 91 ? -10.036 5.213 13.047 1.00 86.38 91 VAL A CA 1
ATOM 672 C C . VAL A 1 91 ? -10.239 5.321 11.533 1.00 86.38 91 VAL A C 1
ATOM 674 O O . VAL A 1 91 ? -9.357 4.896 10.787 1.00 86.38 91 VAL A O 1
ATOM 677 N N . ALA A 1 92 ? -11.328 5.935 11.059 1.00 85.75 92 ALA A N 1
ATOM 678 C CA . ALA A 1 92 ? -11.605 6.080 9.631 1.00 85.75 92 ALA A CA 1
ATOM 679 C C . ALA A 1 92 ? -10.465 6.791 8.890 1.00 85.75 92 ALA A C 1
ATOM 681 O O . ALA A 1 92 ? -9.975 6.267 7.897 1.00 85.75 92 ALA A O 1
ATOM 682 N N . ILE A 1 93 ? -9.977 7.925 9.405 1.00 88.81 93 ILE A N 1
ATOM 683 C CA . ILE A 1 93 ? -8.881 8.682 8.774 1.00 88.81 93 ILE A CA 1
ATOM 684 C C . ILE A 1 93 ? -7.611 7.824 8.623 1.00 88.81 93 ILE A C 1
ATOM 686 O O . ILE A 1 93 ? -7.157 7.636 7.491 1.00 88.81 93 ILE A O 1
ATOM 690 N N . PRO A 1 94 ? -7.027 7.248 9.698 1.00 89.75 94 PRO A N 1
ATOM 691 C CA . PRO A 1 94 ? -5.833 6.426 9.545 1.00 89.75 94 PRO A CA 1
ATOM 692 C C . PRO A 1 94 ? -6.088 5.140 8.746 1.00 89.75 94 PRO A C 1
ATOM 694 O O . PRO A 1 94 ? -5.164 4.646 8.106 1.00 89.75 94 PRO A O 1
ATOM 697 N N . ALA A 1 95 ? -7.308 4.591 8.749 1.00 86.69 95 ALA A N 1
ATOM 698 C CA . ALA A 1 95 ? -7.669 3.442 7.915 1.00 86.69 95 ALA A CA 1
ATOM 699 C C . ALA A 1 95 ? -7.716 3.787 6.423 1.00 86.69 95 ALA A C 1
ATOM 701 O O . ALA A 1 95 ? -7.168 3.036 5.619 1.00 86.69 95 ALA A O 1
ATOM 702 N N . THR A 1 96 ? -8.291 4.930 6.053 1.00 89.19 96 THR A N 1
ATOM 703 C CA . THR A 1 96 ? -8.309 5.417 4.669 1.00 89.19 96 THR A CA 1
ATOM 704 C C . THR A 1 96 ? -6.898 5.692 4.164 1.00 89.19 96 THR A C 1
ATOM 706 O O . THR A 1 96 ? -6.547 5.261 3.069 1.00 89.19 96 THR A O 1
ATOM 709 N N . LEU A 1 97 ? -6.056 6.344 4.973 1.00 92.56 97 LEU A N 1
ATOM 710 C CA . LEU A 1 97 ? -4.659 6.591 4.607 1.00 92.56 97 LEU A CA 1
ATOM 711 C C . LEU A 1 97 ? -3.869 5.286 4.441 1.00 92.56 97 LEU A C 1
ATOM 713 O O . LEU A 1 97 ? -3.068 5.167 3.518 1.00 92.56 97 LEU A O 1
ATOM 717 N N . ALA A 1 98 ? -4.114 4.290 5.298 1.00 90.19 98 ALA A N 1
ATOM 718 C CA . ALA A 1 98 ? -3.464 2.989 5.184 1.00 90.19 98 ALA A CA 1
ATOM 719 C C . ALA A 1 98 ? -3.916 2.254 3.913 1.00 90.19 98 ALA A C 1
ATOM 721 O O . ALA A 1 98 ? -3.092 1.714 3.179 1.00 90.19 98 ALA A O 1
ATOM 722 N N . PHE A 1 99 ? -5.212 2.297 3.607 1.00 88.31 99 PHE A N 1
ATOM 723 C CA . PHE A 1 99 ? -5.753 1.734 2.376 1.00 88.31 99 PHE A CA 1
ATOM 724 C C . PHE A 1 99 ? -5.153 2.409 1.132 1.00 88.31 99 PHE A C 1
ATOM 726 O O . PHE A 1 99 ? -4.689 1.723 0.222 1.00 88.31 99 PHE A O 1
ATOM 733 N N . ALA A 1 100 ? -5.078 3.743 1.117 1.00 93.06 100 ALA A N 1
ATOM 734 C CA . ALA A 1 100 ? -4.458 4.499 0.031 1.00 93.06 100 ALA A CA 1
ATOM 735 C C . ALA A 1 100 ? -2.969 4.150 -0.136 1.00 93.06 100 ALA A C 1
ATOM 737 O O . ALA A 1 100 ? -2.517 3.927 -1.255 1.00 93.06 100 ALA A O 1
ATOM 738 N N . ALA A 1 101 ? -2.216 4.022 0.960 1.00 93.00 101 ALA A N 1
ATOM 739 C CA . ALA A 1 101 ? -0.810 3.619 0.916 1.00 93.00 101 ALA A CA 1
ATOM 740 C C . ALA A 1 101 ? -0.617 2.199 0.348 1.00 93.00 101 ALA A C 1
ATOM 742 O O . ALA A 1 101 ? 0.346 1.946 -0.374 1.00 93.00 101 ALA A O 1
ATOM 743 N N . VAL A 1 102 ? -1.530 1.266 0.643 1.00 92.44 102 VAL A N 1
ATOM 744 C CA . VAL A 1 102 ? -1.547 -0.068 0.017 1.00 92.44 102 VAL A CA 1
ATOM 745 C C . VAL A 1 102 ? -1.845 0.031 -1.481 1.00 92.44 102 VAL A C 1
ATOM 747 O O . VAL A 1 102 ? -1.128 -0.567 -2.284 1.00 92.44 102 VAL A O 1
ATOM 750 N N . ALA A 1 103 ? -2.856 0.810 -1.871 1.00 92.88 103 ALA A N 1
ATOM 751 C CA . ALA A 1 103 ? -3.216 1.000 -3.274 1.00 92.88 103 ALA A CA 1
ATOM 752 C C . ALA A 1 103 ? -2.063 1.617 -4.084 1.00 92.88 103 ALA A C 1
ATOM 754 O O . ALA A 1 103 ? -1.760 1.139 -5.175 1.00 92.88 103 ALA A O 1
ATOM 755 N N . ILE A 1 104 ? -1.367 2.612 -3.522 1.00 96.31 104 ILE A N 1
ATOM 756 C CA . ILE A 1 104 ? -0.177 3.219 -4.131 1.00 96.31 104 ILE A CA 1
ATOM 757 C C . ILE A 1 104 ? 0.933 2.178 -4.311 1.00 96.31 104 ILE A C 1
ATOM 759 O O . ILE A 1 104 ? 1.538 2.134 -5.376 1.00 96.31 104 ILE A O 1
ATOM 763 N N . GLN A 1 105 ? 1.182 1.305 -3.330 1.00 94.38 105 GLN A N 1
ATOM 764 C CA . GLN A 1 105 ? 2.190 0.246 -3.480 1.00 94.38 105 GLN A CA 1
ATOM 765 C C . GLN A 1 105 ? 1.849 -0.746 -4.595 1.00 94.38 105 GLN A C 1
ATOM 767 O O . GLN A 1 105 ? 2.728 -1.129 -5.361 1.00 94.38 105 GLN A O 1
ATOM 772 N N . LEU A 1 106 ? 0.583 -1.154 -4.713 1.00 94.69 106 LEU A N 1
ATOM 773 C CA . LEU A 1 106 ? 0.145 -2.020 -5.812 1.00 94.69 106 LEU A CA 1
ATOM 774 C C . LEU A 1 106 ? 0.294 -1.314 -7.163 1.00 94.69 106 LEU A C 1
ATOM 776 O O . LEU A 1 106 ? 0.805 -1.895 -8.122 1.00 94.69 106 LEU A O 1
ATOM 780 N N . PHE A 1 107 ? -0.090 -0.039 -7.220 1.00 96.19 107 PHE A N 1
ATOM 781 C CA . PHE A 1 107 ? 0.071 0.782 -8.409 1.00 96.19 107 PHE A CA 1
ATOM 782 C C . PHE A 1 107 ? 1.544 0.942 -8.808 1.00 96.19 107 PHE A C 1
ATOM 784 O O . PHE A 1 107 ? 1.854 0.886 -9.996 1.00 96.19 107 PHE A O 1
ATOM 791 N N . THR A 1 108 ? 2.473 1.089 -7.858 1.00 96.69 108 THR A N 1
ATOM 792 C CA . THR A 1 108 ? 3.908 1.231 -8.163 1.00 96.69 108 THR A CA 1
ATOM 793 C C . THR A 1 108 ? 4.555 -0.081 -8.595 1.00 96.69 108 THR A C 1
ATOM 795 O O . THR A 1 108 ? 5.488 -0.051 -9.394 1.00 96.69 108 THR A O 1
ATOM 798 N N . VAL A 1 109 ? 4.040 -1.238 -8.160 1.00 96.69 109 VAL A N 1
ATOM 799 C CA . VAL A 1 10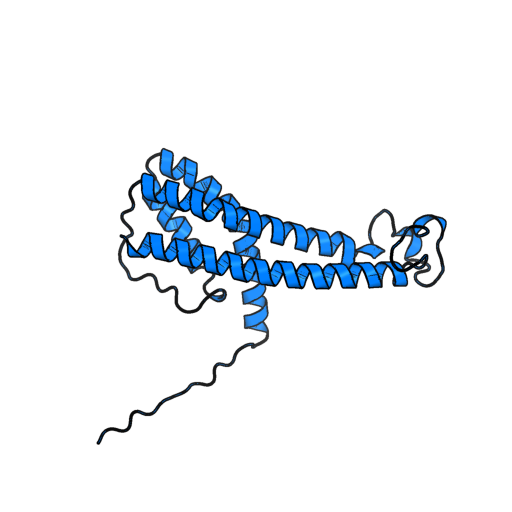9 ? 4.447 -2.533 -8.737 1.00 96.69 109 VAL A CA 1
ATOM 800 C C . VAL A 1 109 ? 4.104 -2.574 -10.225 1.00 96.69 109 VAL A C 1
ATOM 802 O O . VAL A 1 109 ? 4.967 -2.896 -11.039 1.00 96.69 109 VAL A O 1
ATOM 805 N N . TRP A 1 110 ? 2.870 -2.207 -10.583 1.00 96.62 110 TRP A N 1
ATOM 806 C CA . TRP A 1 110 ? 2.420 -2.183 -11.976 1.00 96.62 110 TRP A CA 1
ATOM 807 C C . TRP A 1 110 ? 3.156 -1.135 -12.823 1.00 96.62 110 TRP A C 1
ATOM 809 O O . TRP A 1 110 ? 3.686 -1.442 -13.887 1.00 96.62 110 TRP A O 1
ATOM 819 N N . SER A 1 111 ? 3.209 0.108 -12.348 1.00 95.31 111 SER A N 1
ATOM 820 C CA . SER A 1 111 ? 3.763 1.237 -13.107 1.00 95.31 111 SER A CA 1
ATOM 821 C C . SER A 1 111 ? 5.290 1.312 -13.093 1.00 95.31 111 SER A C 1
ATOM 823 O O . SER A 1 111 ? 5.854 1.930 -13.991 1.00 95.31 111 SER A O 1
ATOM 825 N N . GLY A 1 112 ? 5.953 0.703 -12.107 1.00 96.69 112 GLY A N 1
ATOM 826 C CA . GLY A 1 112 ? 7.407 0.714 -11.954 1.00 96.69 112 GLY A CA 1
ATOM 827 C C . GLY A 1 112 ? 8.065 -0.600 -12.343 1.00 96.69 112 GLY A C 1
ATOM 828 O O . GLY A 1 112 ? 8.734 -0.692 -13.367 1.00 96.69 112 GLY A O 1
ATOM 829 N N . TYR A 1 113 ? 7.876 -1.636 -11.528 1.00 97.00 113 TYR A N 1
ATOM 830 C CA . TYR A 1 113 ? 8.586 -2.905 -11.723 1.00 97.00 113 TYR A CA 1
ATOM 831 C C . TYR A 1 113 ? 8.114 -3.669 -12.954 1.00 97.00 113 TYR A C 1
ATOM 833 O O . TYR A 1 113 ? 8.937 -4.226 -13.679 1.00 97.00 113 TYR A O 1
ATOM 841 N N . LEU A 1 114 ? 6.806 -3.654 -13.208 1.00 97.12 114 LEU A N 1
ATOM 842 C CA . LEU A 1 114 ? 6.190 -4.265 -14.382 1.00 97.12 114 LEU A CA 1
ATOM 843 C C . LEU A 1 114 ? 6.137 -3.311 -15.582 1.00 97.12 114 LEU A C 1
ATOM 845 O 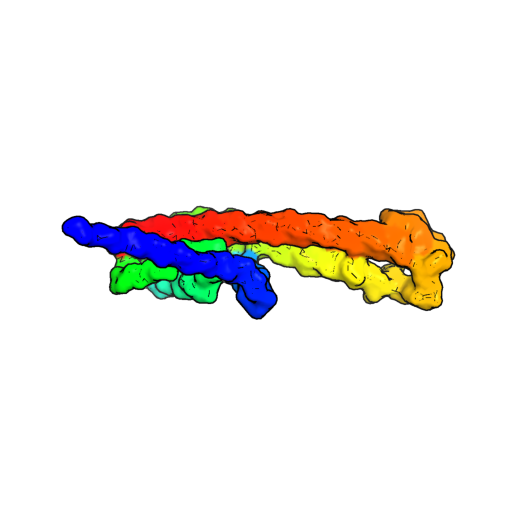O . LEU A 1 114 ? 5.479 -3.622 -16.571 1.00 97.12 114 LEU A O 1
ATOM 849 N N . TYR A 1 115 ? 6.860 -2.184 -15.535 1.00 96.00 115 TYR A N 1
ATOM 850 C CA . TYR A 1 115 ? 6.910 -1.223 -16.635 1.00 96.00 115 TYR A CA 1
ATOM 851 C C . TYR A 1 115 ? 7.187 -1.859 -18.009 1.00 96.00 115 TYR A C 1
ATOM 853 O O . TYR A 1 115 ? 6.502 -1.460 -18.939 1.00 96.00 115 TYR A O 1
ATOM 861 N N . PRO A 1 116 ? 8.079 -2.862 -18.178 1.00 96.06 116 PRO A N 1
ATOM 862 C CA . PRO A 1 116 ? 8.361 -3.450 -19.491 1.00 96.06 116 PRO A CA 1
ATOM 863 C C . PRO A 1 116 ? 7.211 -4.261 -20.088 1.00 96.06 116 PRO A C 1
ATOM 865 O O . PRO A 1 116 ? 7.125 -4.391 -21.301 1.00 96.06 116 PRO A O 1
ATOM 868 N N . VAL A 1 117 ? 6.332 -4.820 -19.252 1.00 96.12 117 VAL A N 1
ATOM 869 C CA . VAL A 1 117 ? 5.236 -5.700 -19.698 1.00 96.12 117 VAL A CA 1
ATOM 870 C C . VAL A 1 117 ? 3.911 -4.955 -19.852 1.00 96.12 117 VAL A C 1
ATOM 872 O O . VAL A 1 117 ? 2.871 -5.578 -20.075 1.00 96.12 117 VAL A O 1
ATOM 875 N N . ARG A 1 118 ? 3.915 -3.627 -19.707 1.00 94.94 118 ARG A N 1
ATOM 876 C CA . ARG A 1 11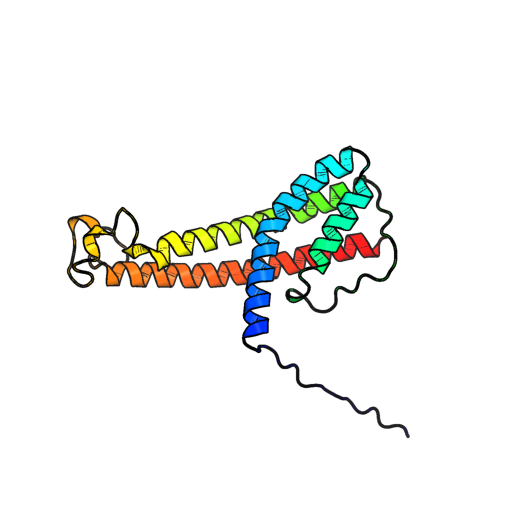8 ? 2.706 -2.834 -19.894 1.00 94.94 118 ARG A CA 1
ATOM 877 C C . ARG A 1 118 ? 2.323 -2.793 -21.377 1.00 94.94 118 ARG A C 1
ATOM 879 O O . ARG A 1 118 ? 3.208 -2.777 -22.229 1.00 94.94 118 ARG A O 1
ATOM 886 N N . PRO A 1 119 ? 1.023 -2.712 -21.706 1.00 95.31 119 PRO A N 1
ATOM 887 C CA . PRO A 1 119 ? 0.574 -2.676 -23.098 1.00 95.31 119 PRO A CA 1
ATOM 888 C C . PRO A 1 119 ? 1.219 -1.565 -23.934 1.00 95.31 119 PRO A C 1
ATOM 890 O O . PRO A 1 119 ? 1.442 -1.756 -25.123 1.00 95.31 119 PRO A O 1
ATOM 893 N N . ASP A 1 120 ? 1.535 -0.425 -23.314 1.00 92.12 120 ASP A N 1
ATOM 894 C CA . ASP A 1 120 ? 2.144 0.726 -23.978 1.00 92.12 120 ASP A CA 1
ATOM 895 C C . ASP A 1 120 ? 3.650 0.581 -24.237 1.00 92.12 120 ASP A C 1
ATOM 897 O O . ASP A 1 120 ? 4.179 1.311 -25.059 1.00 92.12 120 ASP A O 1
ATOM 901 N N . THR A 1 121 ? 4.345 -0.353 -23.586 1.00 93.06 121 THR A N 1
ATOM 902 C CA . THR A 1 121 ? 5.815 -0.493 -23.653 1.00 93.06 121 THR A CA 1
ATOM 903 C C . THR A 1 121 ? 6.273 -1.877 -24.109 1.00 93.06 121 THR A C 1
ATOM 905 O O . THR A 1 121 ? 7.444 -2.057 -24.443 1.00 93.06 121 THR A O 1
ATOM 908 N N . ILE A 1 122 ? 5.362 -2.854 -24.162 1.00 95.38 122 ILE A N 1
ATOM 909 C CA . ILE A 1 122 ? 5.665 -4.256 -24.474 1.00 95.38 122 ILE A CA 1
ATOM 910 C C . ILE A 1 122 ? 6.334 -4.437 -25.843 1.00 95.38 122 ILE A C 1
ATOM 912 O O . ILE A 1 122 ? 7.146 -5.343 -26.010 1.00 95.38 122 ILE A O 1
ATOM 916 N N . ALA A 1 123 ? 6.052 -3.553 -26.804 1.00 94.31 123 ALA A N 1
ATOM 917 C CA . ALA A 1 123 ? 6.682 -3.570 -28.123 1.00 94.31 123 ALA A CA 1
ATOM 918 C C . ALA A 1 123 ? 8.211 -3.372 -28.056 1.00 94.31 123 ALA A C 1
ATOM 920 O O . ALA A 1 123 ? 8.931 -3.914 -28.890 1.00 94.31 123 ALA A O 1
ATOM 921 N N . ALA A 1 124 ? 8.716 -2.675 -27.032 1.00 93.12 124 ALA A N 1
ATOM 922 C CA . ALA A 1 124 ? 10.140 -2.396 -26.856 1.00 93.12 124 ALA A CA 1
ATOM 923 C C . ALA A 1 124 ? 10.919 -3.532 -26.156 1.00 93.12 124 ALA A C 1
ATOM 925 O O . ALA A 1 124 ? 12.143 -3.455 -26.033 1.00 93.12 124 ALA A O 1
ATOM 926 N N . ILE A 1 125 ? 10.248 -4.601 -25.691 1.00 95.25 125 ILE A N 1
ATOM 927 C CA . ILE A 1 125 ? 10.905 -5.737 -25.006 1.00 95.25 125 ILE A CA 1
ATOM 928 C C . ILE A 1 125 ? 11.940 -6.433 -25.899 1.00 95.25 125 ILE A C 1
ATOM 930 O O . ILE A 1 125 ? 12.935 -6.945 -25.387 1.00 95.25 125 ILE A O 1
ATOM 934 N N . GLY A 1 126 ? 11.721 -6.456 -27.218 1.00 94.25 126 GLY A N 1
ATOM 935 C CA . GLY A 1 126 ? 12.626 -7.107 -28.171 1.00 94.25 126 GLY A CA 1
ATOM 936 C C . GLY A 1 126 ? 13.981 -6.410 -28.323 1.00 94.25 126 GLY A C 1
ATOM 937 O O . GLY A 1 126 ? 14.952 -7.035 -28.746 1.00 94.25 126 GLY A O 1
ATOM 938 N N . HIS A 1 127 ? 14.070 -5.135 -27.946 1.00 93.88 127 HIS A N 1
ATOM 939 C CA . HIS A 1 127 ? 15.235 -4.283 -28.182 1.00 93.88 127 HIS A CA 1
ATOM 940 C C . HIS A 1 127 ? 15.478 -3.335 -26.996 1.00 93.88 127 HIS A C 1
ATOM 942 O O . HIS A 1 127 ? 15.496 -2.116 -27.148 1.00 93.88 127 HIS A O 1
ATOM 948 N N . PRO A 1 128 ? 15.722 -3.876 -25.786 1.00 94.94 128 PRO A N 1
ATOM 949 C CA . PRO A 1 128 ? 15.578 -3.125 -24.540 1.00 94.94 128 PRO A CA 1
ATOM 950 C C . PRO A 1 128 ? 16.656 -2.044 -24.323 1.00 94.94 128 PRO A C 1
ATOM 952 O O . PRO A 1 128 ? 16.468 -1.118 -23.530 1.00 94.94 128 PRO A O 1
ATOM 955 N N . PHE A 1 129 ? 17.782 -2.150 -25.033 1.00 97.19 129 PHE A N 1
ATOM 956 C CA . PHE A 1 129 ? 18.883 -1.180 -25.016 1.00 97.19 129 PHE A CA 1
ATOM 957 C C . PHE A 1 129 ? 18.919 -0.283 -26.261 1.00 97.19 129 PHE A C 1
ATOM 959 O O . PHE A 1 129 ? 19.733 0.638 -26.318 1.00 97.19 129 PHE A O 1
ATOM 966 N N . THR A 1 130 ? 18.053 -0.531 -27.244 1.00 96.44 130 THR A N 1
ATOM 967 C CA . THR A 1 130 ? 17.970 0.279 -28.459 1.00 96.44 130 THR A CA 1
ATOM 968 C C . THR A 1 130 ? 16.995 1.431 -28.222 1.00 96.44 130 THR A C 1
ATOM 970 O O . THR A 1 130 ? 15.931 1.208 -27.643 1.00 96.44 130 THR A O 1
ATOM 973 N N . PRO A 1 131 ? 17.331 2.663 -28.637 1.00 96.12 131 PRO A N 1
ATOM 974 C CA . PRO A 1 131 ? 16.384 3.769 -28.607 1.00 96.12 131 PRO A CA 1
ATOM 975 C C . PRO A 1 131 ? 15.131 3.460 -29.437 1.00 96.12 131 PRO A C 1
ATOM 977 O O . PRO A 1 131 ? 15.239 3.146 -30.620 1.00 96.12 131 PRO A O 1
ATOM 980 N N . ASP A 1 132 ? 13.958 3.593 -28.825 1.00 94.00 132 ASP A N 1
ATOM 981 C CA . ASP A 1 132 ? 12.643 3.478 -29.455 1.00 94.00 132 ASP A CA 1
ATOM 982 C C . ASP A 1 132 ? 11.903 4.809 -29.275 1.00 94.00 132 ASP A C 1
ATOM 984 O O . ASP A 1 132 ? 11.265 5.081 -28.257 1.00 94.00 132 ASP A O 1
ATOM 988 N N . THR A 1 133 ? 12.061 5.707 -30.244 1.00 92.31 133 THR A N 1
ATOM 989 C CA . THR A 1 133 ? 11.493 7.059 -30.168 1.00 92.31 133 THR A CA 1
ATOM 990 C C . THR A 1 133 ? 9.996 7.099 -30.463 1.00 92.31 133 THR A C 1
ATOM 992 O O . THR A 1 133 ? 9.347 8.092 -30.135 1.00 92.31 133 THR A O 1
ATOM 995 N N . GLU A 1 134 ? 9.431 6.049 -31.057 1.00 92.06 134 GLU A N 1
ATOM 996 C CA . GLU A 1 134 ? 7.989 5.971 -31.303 1.00 92.06 134 GLU A CA 1
ATOM 997 C C . GLU A 1 134 ? 7.238 5.716 -29.996 1.00 92.06 134 GLU A C 1
ATOM 999 O O . GLU A 1 134 ? 6.234 6.373 -29.719 1.00 92.06 134 GLU A O 1
ATOM 1004 N N . VAL A 1 135 ? 7.772 4.823 -29.156 1.00 91.81 135 VAL A N 1
ATOM 1005 C CA . VAL A 1 135 ? 7.130 4.409 -27.902 1.00 91.81 135 VAL A CA 1
ATOM 1006 C C . VAL A 1 135 ? 7.645 5.187 -26.684 1.00 91.81 135 VAL A C 1
ATOM 1008 O O . VAL A 1 135 ? 6.874 5.508 -25.778 1.00 91.81 135 VAL A O 1
ATOM 1011 N N . LEU A 1 136 ? 8.943 5.512 -26.636 1.00 94.19 136 LEU A N 1
ATOM 1012 C CA . LEU A 1 136 ? 9.623 6.001 -25.425 1.00 94.19 136 LEU A CA 1
ATOM 1013 C C . LEU A 1 136 ? 10.196 7.423 -25.549 1.00 94.19 136 LEU A C 1
ATOM 1015 O O . LEU A 1 136 ? 10.961 7.849 -24.684 1.00 94.19 136 LEU A O 1
ATOM 1019 N N . SER A 1 137 ? 9.823 8.202 -26.568 1.00 92.25 137 SER A N 1
ATOM 1020 C CA . SER A 1 137 ? 10.344 9.574 -26.757 1.00 92.25 137 SER A CA 1
ATOM 1021 C C . SER A 1 137 ? 10.101 10.515 -25.571 1.00 92.25 137 SER A C 1
ATOM 1023 O O . SER A 1 137 ? 10.914 11.404 -25.324 1.00 92.25 137 SER A O 1
ATOM 1025 N N . GLY A 1 138 ? 9.014 10.318 -24.821 1.00 91.62 138 GLY A N 1
ATOM 1026 C CA . GLY A 1 138 ? 8.692 11.078 -23.607 1.00 91.62 138 GLY A CA 1
ATOM 1027 C C . GLY A 1 138 ? 9.028 10.360 -22.296 1.00 91.62 138 GLY A C 1
ATOM 1028 O O . GLY A 1 138 ? 8.679 10.858 -21.223 1.00 91.62 138 GLY A O 1
ATOM 1029 N N . ALA A 1 139 ? 9.649 9.179 -22.353 1.00 92.94 139 ALA A N 1
ATOM 1030 C CA . ALA A 1 139 ? 9.876 8.370 -21.167 1.00 92.94 139 ALA A CA 1
ATOM 1031 C C . ALA A 1 139 ? 10.970 8.973 -20.274 1.00 92.94 139 ALA A C 1
ATOM 1033 O O . ALA A 1 139 ? 12.064 9.342 -20.711 1.00 92.94 139 ALA A O 1
ATOM 1034 N N . TRP A 1 140 ? 10.692 9.038 -18.973 1.00 92.06 140 TRP A N 1
ATOM 1035 C CA . TRP A 1 140 ? 11.709 9.378 -17.983 1.00 92.06 140 TRP A CA 1
ATOM 1036 C C . TRP A 1 140 ? 12.741 8.260 -17.927 1.00 92.06 140 TRP A C 1
ATOM 1038 O O . TRP A 1 140 ? 12.360 7.116 -17.713 1.00 92.06 140 TRP A O 1
ATOM 1048 N N . GLY A 1 141 ? 14.025 8.587 -18.083 1.00 92.88 141 GLY A N 1
ATOM 1049 C CA . GLY A 1 141 ? 15.101 7.597 -18.222 1.00 92.88 141 GLY A CA 1
ATOM 1050 C C . GLY A 1 141 ? 15.606 7.412 -19.655 1.00 92.88 141 GLY A C 1
ATOM 1051 O O . GLY A 1 141 ? 16.560 6.665 -19.860 1.00 92.88 141 GLY A O 1
ATOM 1052 N N . GLY A 1 142 ? 15.034 8.142 -20.619 1.00 96.25 142 GLY A N 1
ATOM 1053 C CA . GLY A 1 142 ? 15.498 8.193 -22.004 1.00 96.25 142 GLY A CA 1
ATOM 1054 C C . GLY A 1 142 ? 14.732 7.251 -22.938 1.00 96.25 142 GLY A C 1
ATOM 1055 O O . GLY A 1 142 ? 13.834 6.536 -22.500 1.00 96.25 142 GLY A O 1
ATOM 1056 N N . PRO A 1 143 ? 15.097 7.232 -24.232 1.00 96.81 143 PRO A N 1
ATOM 1057 C CA . PRO A 1 143 ? 14.354 6.505 -25.261 1.00 96.81 143 PRO A CA 1
ATOM 1058 C C . PRO A 1 143 ? 14.598 4.990 -25.241 1.00 96.81 143 PRO A C 1
ATOM 1060 O O . PRO A 1 143 ? 14.109 4.288 -26.114 1.00 96.81 143 PRO A O 1
ATOM 1063 N N . THR A 1 144 ? 15.385 4.464 -24.300 1.00 97.50 144 THR A N 1
ATOM 1064 C CA . THR A 1 144 ? 15.626 3.021 -24.172 1.00 97.50 144 THR A CA 1
ATOM 1065 C C . THR A 1 144 ? 14.710 2.430 -23.109 1.00 97.50 144 THR A C 1
ATOM 1067 O O . THR A 1 144 ? 14.485 3.037 -22.057 1.00 97.50 144 THR A O 1
ATOM 1070 N N . LEU A 1 145 ? 14.215 1.210 -23.337 1.00 97.25 145 LEU A N 1
ATOM 1071 C CA . LEU A 1 145 ? 13.333 0.541 -22.379 1.00 97.25 145 LEU A CA 1
ATOM 1072 C C . LEU A 1 145 ? 14.020 0.329 -21.027 1.00 97.25 145 LEU A C 1
ATOM 1074 O O . LEU A 1 145 ? 13.398 0.538 -19.987 1.00 97.25 145 LEU A O 1
ATOM 1078 N N . MET A 1 146 ? 15.303 -0.048 -21.023 1.00 97.81 146 MET A N 1
ATOM 1079 C CA . MET A 1 146 ? 16.057 -0.250 -19.781 1.00 97.81 146 MET A CA 1
ATOM 1080 C C . MET A 1 146 ? 16.285 1.043 -19.009 1.00 97.81 146 MET A C 1
ATOM 1082 O O . MET A 1 146 ? 16.182 1.032 -17.782 1.00 97.81 146 MET A O 1
ATOM 1086 N N . GLY A 1 147 ? 16.569 2.147 -19.705 1.00 97.31 147 GLY A N 1
ATOM 1087 C CA . GLY A 1 147 ? 16.698 3.458 -19.075 1.00 97.31 147 GLY A CA 1
ATOM 1088 C C . GLY A 1 147 ? 15.381 3.882 -18.432 1.00 97.31 147 GLY A C 1
ATOM 1089 O O . GLY A 1 147 ? 15.348 4.221 -17.244 1.00 97.31 147 GLY A O 1
ATOM 1090 N N . ALA A 1 148 ? 14.283 3.754 -19.181 1.00 97.12 148 ALA A N 1
ATOM 1091 C CA . ALA A 1 148 ? 12.948 4.045 -18.683 1.00 97.12 148 ALA A CA 1
ATOM 1092 C C . ALA A 1 148 ? 12.577 3.177 -17.471 1.00 97.12 148 ALA A C 1
ATOM 1094 O O . ALA A 1 148 ? 12.215 3.692 -16.409 1.00 97.12 148 ALA A O 1
ATOM 1095 N N . TRP A 1 149 ? 12.740 1.860 -17.583 1.00 97.88 149 TRP A N 1
ATOM 1096 C CA . TRP A 1 149 ? 12.455 0.916 -16.506 1.00 97.88 149 TRP A CA 1
ATOM 1097 C C . TRP A 1 149 ? 13.277 1.183 -15.244 1.00 97.88 149 TRP A C 1
ATOM 1099 O O . TRP A 1 149 ? 12.726 1.126 -14.143 1.00 97.88 149 TRP A O 1
ATOM 1109 N N . ALA A 1 150 ? 14.570 1.496 -15.376 1.00 98.12 150 ALA A N 1
ATOM 1110 C CA . ALA A 1 150 ? 15.442 1.746 -14.232 1.00 98.12 150 ALA A CA 1
ATOM 1111 C C . ALA A 1 150 ? 14.959 2.947 -13.403 1.00 98.12 150 ALA A C 1
ATOM 1113 O O . ALA A 1 150 ? 14.851 2.851 -12.176 1.00 98.12 150 ALA A O 1
ATOM 1114 N N . VAL A 1 151 ? 14.602 4.054 -14.063 1.00 98.06 151 VAL A N 1
ATOM 1115 C CA . VAL A 1 151 ? 14.071 5.247 -13.386 1.00 98.06 151 VAL A CA 1
ATOM 1116 C C . VAL A 1 151 ? 12.735 4.943 -12.706 1.00 98.06 151 VAL A C 1
ATOM 1118 O O . VAL A 1 151 ? 12.572 5.233 -11.518 1.00 98.06 151 VAL A O 1
ATOM 1121 N N . HIS A 1 152 ? 11.800 4.298 -13.407 1.00 96.75 152 HIS A N 1
ATOM 1122 C CA . HIS A 1 152 ? 10.486 3.971 -12.847 1.00 96.75 152 HIS A CA 1
ATOM 1123 C C . HIS A 1 152 ? 10.578 2.965 -11.687 1.00 96.75 152 HIS A C 1
ATOM 1125 O O . HIS A 1 152 ? 9.880 3.115 -10.683 1.00 96.75 152 HIS A O 1
ATOM 1131 N N . SER A 1 153 ? 11.478 1.983 -11.770 1.00 97.69 153 SER A N 1
ATOM 1132 C CA . SER A 1 153 ? 11.740 1.021 -10.692 1.00 97.69 153 SER A CA 1
ATOM 1133 C C . SER A 1 153 ? 12.350 1.683 -9.459 1.00 97.69 153 SER A C 1
ATOM 1135 O O . SER A 1 153 ? 11.971 1.355 -8.333 1.00 97.69 153 SER A O 1
ATOM 1137 N N . CYS A 1 154 ? 13.255 2.646 -9.653 1.00 98.12 154 CYS A N 1
ATOM 1138 C CA . CYS A 1 154 ? 13.828 3.430 -8.562 1.00 98.12 154 CYS A CA 1
ATOM 1139 C C . CYS A 1 154 ? 12.751 4.264 -7.846 1.00 98.12 154 CYS A C 1
ATOM 1141 O O . CYS A 1 154 ? 12.623 4.202 -6.621 1.00 98.12 154 CYS A O 1
ATOM 1143 N N . ILE A 1 155 ? 11.906 4.970 -8.606 1.00 97.00 155 ILE A N 1
ATOM 1144 C CA . ILE A 1 155 ? 10.778 5.738 -8.055 1.00 97.00 155 ILE A CA 1
ATOM 1145 C C . ILE A 1 155 ? 9.810 4.815 -7.304 1.00 97.00 155 ILE A C 1
ATOM 1147 O O . ILE A 1 155 ? 9.412 5.124 -6.177 1.00 97.00 155 ILE A O 1
ATOM 1151 N N . ALA A 1 156 ? 9.460 3.667 -7.891 1.00 96.69 156 ALA A N 1
ATOM 1152 C CA . ALA A 1 156 ? 8.587 2.685 -7.260 1.00 96.69 156 ALA A CA 1
ATOM 1153 C C . ALA A 1 156 ? 9.161 2.179 -5.933 1.00 96.69 156 ALA A C 1
ATOM 1155 O O . ALA A 1 156 ? 8.433 2.137 -4.942 1.00 96.69 156 ALA A O 1
ATOM 1156 N N . PHE A 1 157 ? 10.460 1.877 -5.885 1.00 97.50 157 PHE A N 1
ATOM 1157 C CA . PHE A 1 157 ? 11.140 1.458 -4.662 1.00 97.50 157 PHE A CA 1
ATOM 1158 C C . PHE A 1 157 ? 11.076 2.528 -3.564 1.00 97.50 157 PHE A C 1
ATOM 1160 O O . PHE A 1 157 ? 10.664 2.236 -2.439 1.00 97.50 157 PHE A O 1
ATOM 1167 N N . CYS A 1 158 ? 11.404 3.780 -3.891 1.00 97.50 158 CYS A N 1
ATOM 1168 C CA . CYS A 1 158 ? 11.317 4.893 -2.944 1.00 97.50 158 CYS A CA 1
ATOM 1169 C C . CYS A 1 158 ? 9.886 5.085 -2.421 1.00 97.50 158 CYS A C 1
ATOM 1171 O O . CYS A 1 158 ? 9.673 5.225 -1.214 1.00 97.50 158 CYS A O 1
ATOM 1173 N N . MET A 1 159 ? 8.890 5.032 -3.309 1.00 96.69 159 MET A N 1
ATOM 1174 C CA . MET A 1 159 ? 7.486 5.167 -2.926 1.00 96.69 159 MET A CA 1
ATOM 1175 C C . MET A 1 159 ? 7.022 4.009 -2.033 1.00 96.69 159 MET A C 1
ATOM 1177 O O . MET A 1 159 ? 6.300 4.234 -1.061 1.00 96.69 159 MET A O 1
ATOM 1181 N N . GLN A 1 160 ? 7.462 2.778 -2.310 1.00 94.88 160 GLN A N 1
ATOM 1182 C CA . GLN A 1 160 ? 7.172 1.618 -1.466 1.00 94.88 160 GLN A CA 1
ATOM 1183 C C . GLN A 1 160 ? 7.790 1.750 -0.077 1.00 94.88 160 GLN A C 1
ATOM 1185 O O . GLN A 1 160 ? 7.110 1.474 0.910 1.00 94.88 160 GLN A O 1
ATOM 1190 N N . ALA A 1 161 ? 9.029 2.235 0.024 1.00 94.75 161 ALA A N 1
ATOM 1191 C CA . ALA A 1 161 ? 9.666 2.492 1.313 1.00 94.75 161 ALA A CA 1
ATOM 1192 C C . ALA A 1 161 ? 8.879 3.529 2.137 1.00 94.75 161 ALA A C 1
ATOM 1194 O O . ALA A 1 161 ? 8.580 3.292 3.311 1.00 94.75 161 ALA A O 1
ATOM 1195 N N . ILE A 1 162 ? 8.471 4.640 1.510 1.00 95.88 162 ILE A N 1
ATOM 1196 C CA . ILE A 1 162 ? 7.669 5.695 2.150 1.00 95.88 162 ILE A CA 1
ATOM 1197 C C . ILE A 1 162 ? 6.302 5.152 2.590 1.00 95.88 162 ILE A C 1
ATOM 1199 O O . ILE A 1 162 ? 5.914 5.313 3.750 1.00 95.88 162 ILE A O 1
ATOM 1203 N N . CYS A 1 163 ? 5.582 4.467 1.698 1.00 93.25 163 CYS A N 1
ATOM 1204 C CA . CYS A 1 163 ? 4.271 3.891 2.000 1.00 93.25 163 CYS A CA 1
ATOM 1205 C C . CYS A 1 163 ? 4.354 2.806 3.080 1.00 93.25 163 CYS A C 1
ATOM 1207 O O . CYS A 1 163 ? 3.486 2.739 3.949 1.00 93.25 163 CYS A O 1
ATOM 1209 N N . GLY A 1 164 ? 5.406 1.986 3.068 1.00 90.50 164 GLY A N 1
ATOM 1210 C CA . GLY A 1 164 ? 5.670 0.983 4.095 1.00 90.50 164 GLY A CA 1
ATOM 1211 C C . GLY A 1 164 ? 5.892 1.619 5.467 1.00 90.50 164 GLY A C 1
ATOM 1212 O O . GLY A 1 164 ? 5.252 1.222 6.443 1.00 90.50 164 GLY A O 1
ATOM 1213 N N . ALA A 1 165 ? 6.728 2.658 5.548 1.00 90.38 165 ALA A N 1
ATOM 1214 C CA . ALA A 1 165 ? 6.942 3.404 6.788 1.00 90.38 165 ALA A CA 1
ATOM 1215 C C . ALA A 1 165 ? 5.642 4.054 7.298 1.00 90.38 165 ALA A C 1
ATOM 1217 O O . ALA A 1 165 ? 5.311 3.944 8.486 1.00 90.38 165 ALA A O 1
ATOM 1218 N N . LEU A 1 166 ? 4.869 4.664 6.393 1.00 91.50 166 LEU A N 1
ATOM 1219 C CA . LEU A 1 166 ? 3.570 5.257 6.701 1.00 91.50 166 LEU A CA 1
ATOM 1220 C C . LEU A 1 166 ? 2.585 4.208 7.237 1.00 91.50 166 LEU A C 1
ATOM 1222 O O . LEU A 1 166 ? 1.966 4.429 8.277 1.00 91.50 166 LEU A O 1
ATOM 1226 N N . LEU A 1 167 ? 2.480 3.044 6.591 1.00 89.62 167 LEU A N 1
ATOM 1227 C CA . LEU A 1 167 ? 1.608 1.950 7.025 1.00 89.62 167 LEU A CA 1
ATOM 1228 C C . LEU A 1 167 ? 1.928 1.470 8.437 1.00 89.62 167 LEU A C 1
ATOM 1230 O O . LEU A 1 167 ? 1.016 1.280 9.246 1.00 89.62 167 LEU A O 1
ATOM 1234 N N . VAL A 1 168 ? 3.212 1.313 8.757 1.00 87.44 168 VAL A N 1
ATOM 1235 C CA . VAL A 1 168 ? 3.651 0.936 10.107 1.00 87.44 168 VAL A CA 1
ATOM 1236 C C . VAL A 1 168 ? 3.222 1.994 11.125 1.00 87.44 168 VAL A C 1
ATOM 1238 O O . VAL A 1 168 ? 2.700 1.651 12.190 1.00 87.44 168 VAL A O 1
ATOM 1241 N N . GLY A 1 169 ? 3.402 3.278 10.802 1.00 87.94 169 GLY A N 1
ATOM 1242 C CA . GLY A 1 169 ? 2.954 4.395 11.637 1.00 87.94 169 GLY A CA 1
ATOM 1243 C C . GLY A 1 169 ? 1.439 4.394 11.860 1.00 87.94 169 GLY A C 1
ATOM 1244 O O . GLY A 1 169 ? 0.975 4.458 13.000 1.00 87.94 169 GLY A O 1
ATOM 1245 N N . LEU A 1 170 ? 0.656 4.236 10.795 1.00 88.38 170 LEU A N 1
ATOM 1246 C CA . LEU A 1 170 ? -0.807 4.216 10.860 1.00 88.38 170 LEU A CA 1
ATOM 1247 C C . LEU A 1 170 ? -1.328 3.012 11.653 1.00 88.38 170 LEU A C 1
ATOM 1249 O O . LEU A 1 170 ? -2.197 3.173 12.510 1.00 88.38 170 LEU A O 1
ATOM 1253 N N . CYS A 1 171 ? -0.744 1.827 11.467 1.00 85.50 171 CYS A N 1
ATOM 1254 C CA . CYS A 1 171 ? -1.088 0.638 12.251 1.00 85.50 171 CYS A CA 1
ATOM 1255 C C . CYS A 1 171 ? -0.797 0.834 13.750 1.00 85.50 171 CYS A C 1
ATOM 1257 O O . CYS A 1 171 ? -1.582 0.400 14.602 1.00 85.50 171 CYS A O 1
ATOM 1259 N N . LYS A 1 172 ? 0.297 1.528 14.101 1.00 84.94 172 LYS A N 1
ATOM 1260 C CA . LYS A 1 172 ? 0.610 1.901 15.493 1.00 84.94 172 LYS A CA 1
ATOM 1261 C C . LYS A 1 172 ? -0.453 2.825 16.083 1.00 84.94 172 LYS A C 1
ATOM 1263 O O . LYS A 1 172 ? -0.918 2.575 17.198 1.00 84.94 172 LYS A O 1
ATOM 1268 N N . VAL A 1 173 ? -0.863 3.850 15.336 1.00 88.50 173 VAL A N 1
ATOM 1269 C CA . VAL A 1 173 ? -1.911 4.797 15.751 1.00 88.50 173 VAL A CA 1
ATOM 1270 C C . VAL A 1 173 ? -3.244 4.075 15.955 1.00 88.50 173 VAL A C 1
ATOM 1272 O O . VAL A 1 173 ? -3.850 4.197 17.021 1.00 88.50 173 VAL A O 1
ATOM 1275 N N . GLN A 1 174 ? -3.657 3.239 15.002 1.00 86.44 174 GLN A N 1
ATOM 1276 C CA . GLN A 1 174 ? -4.873 2.429 15.113 1.00 86.44 174 GLN A CA 1
ATOM 1277 C C . GLN A 1 174 ? -4.841 1.491 16.331 1.00 86.44 174 GL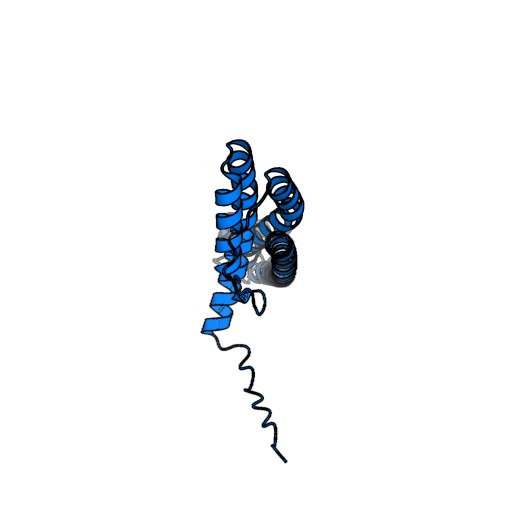N A C 1
ATOM 1279 O O . GLN A 1 174 ? -5.831 1.380 17.058 1.00 86.44 174 GLN A O 1
ATOM 1284 N N . ASN A 1 175 ? -3.699 0.849 16.606 1.00 82.81 175 ASN A N 1
ATOM 1285 C CA . ASN A 1 175 ? -3.512 0.030 17.810 1.00 82.81 175 ASN A CA 1
ATOM 1286 C C . ASN A 1 175 ? -3.648 0.851 19.094 1.00 82.81 175 ASN A C 1
ATOM 1288 O O . ASN A 1 175 ? -4.314 0.418 20.033 1.00 82.81 175 ASN A O 1
ATOM 1292 N N . ALA A 1 176 ? -3.037 2.035 19.150 1.00 83.44 176 ALA A N 1
ATOM 1293 C CA . ALA A 1 176 ? -3.139 2.914 20.309 1.00 83.44 176 ALA A CA 1
ATOM 1294 C C . ALA A 1 176 ? -4.591 3.352 20.563 1.00 83.44 176 ALA A C 1
ATOM 1296 O O . ALA A 1 176 ? -5.055 3.297 21.703 1.00 83.44 176 ALA A O 1
ATOM 1297 N N . MET A 1 177 ? -5.329 3.706 19.509 1.00 84.75 177 MET A N 1
ATOM 1298 C CA . MET A 1 177 ? -6.749 4.064 19.594 1.00 84.75 177 MET A CA 1
ATOM 1299 C C . MET A 1 177 ? -7.614 2.881 20.048 1.00 84.75 177 MET A C 1
ATOM 1301 O O . MET A 1 177 ? -8.480 3.048 20.904 1.00 84.75 177 MET A O 1
ATOM 1305 N N . THR A 1 178 ? -7.350 1.679 19.528 1.00 81.81 178 THR A N 1
ATOM 1306 C CA . THR A 1 178 ? -8.082 0.453 19.900 1.00 81.81 178 THR A CA 1
ATOM 1307 C C . THR A 1 178 ? -7.829 0.080 21.362 1.00 81.81 178 THR A C 1
ATOM 1309 O O . THR A 1 178 ? -8.759 -0.266 22.087 1.00 81.81 178 THR A O 1
ATOM 1312 N N . ARG A 1 179 ? -6.586 0.228 21.844 1.00 78.00 179 ARG A N 1
ATOM 1313 C CA . ARG A 1 179 ? -6.248 0.030 23.264 1.00 78.00 179 ARG A CA 1
ATOM 1314 C C . ARG A 1 179 ? -6.985 1.007 24.173 1.00 78.00 179 ARG A C 1
ATOM 1316 O O . ARG A 1 179 ? -7.492 0.589 25.205 1.00 78.00 179 ARG A O 1
ATOM 1323 N N . ARG A 1 180 ? -7.087 2.283 23.785 1.00 78.62 180 ARG A N 1
ATOM 1324 C CA . ARG A 1 180 ? -7.857 3.283 24.547 1.00 78.62 180 ARG A CA 1
ATOM 1325 C C . ARG A 1 180 ? -9.344 2.940 24.606 1.00 78.62 180 ARG A C 1
ATOM 1327 O O . ARG A 1 180 ? -9.951 3.137 25.649 1.00 78.62 180 ARG A O 1
ATOM 1334 N N . LEU A 1 181 ? -9.916 2.390 23.532 1.00 72.44 181 LEU A N 1
ATOM 1335 C CA . LEU A 1 181 ? -11.296 1.896 23.554 1.00 72.44 181 LEU A CA 1
ATOM 1336 C C . LEU A 1 181 ? -11.461 0.730 24.545 1.00 72.44 181 LEU A C 1
ATOM 1338 O O . LEU A 1 181 ? -12.423 0.713 25.306 1.00 72.44 181 LEU A O 1
ATOM 1342 N N . ALA A 1 182 ? -10.521 -0.219 24.545 1.00 70.06 182 ALA A N 1
ATOM 1343 C CA . ALA A 1 182 ? -10.583 -1.419 25.379 1.00 70.06 182 ALA A CA 1
ATOM 1344 C C . ALA A 1 182 ? -10.267 -1.170 26.867 1.00 70.06 182 ALA A C 1
ATOM 1346 O O . ALA A 1 182 ? -10.813 -1.858 27.719 1.00 70.06 182 ALA A O 1
ATOM 1347 N N . ALA A 1 183 ? -9.403 -0.202 27.191 1.00 69.44 183 ALA A N 1
ATOM 1348 C CA . ALA A 1 183 ? -8.988 0.095 28.567 1.00 69.44 183 ALA A CA 1
ATOM 1349 C C . ALA A 1 183 ? -10.041 0.858 29.393 1.00 69.44 183 ALA A C 1
ATOM 1351 O O . ALA A 1 183 ? -9.921 0.942 30.610 1.00 69.44 183 ALA A O 1
ATOM 1352 N N . VAL A 1 184 ? -11.052 1.437 28.740 1.00 57.56 184 VAL A N 1
ATOM 1353 C CA . VAL A 1 184 ? -12.120 2.232 29.378 1.00 57.56 184 VAL A CA 1
ATOM 1354 C C . VAL A 1 184 ? -13.393 1.381 29.600 1.00 57.56 184 VAL A C 1
ATOM 1356 O O . VAL A 1 184 ? -14.465 1.917 29.897 1.00 57.56 184 VAL A O 1
ATOM 1359 N N . ALA A 1 185 ? -13.289 0.057 29.432 1.00 48.66 185 ALA A N 1
ATOM 1360 C CA . ALA A 1 185 ? -14.348 -0.930 29.653 1.00 48.66 185 ALA A CA 1
ATOM 1361 C C . ALA A 1 185 ? -14.087 -1.771 30.911 1.00 48.66 185 ALA A C 1
ATOM 1363 O O . ALA A 1 185 ? -15.088 -2.120 31.569 1.00 48.66 185 ALA A O 1
#

Secondary structure (DSSP, 8-state):
---------------HHHHHHHHHHHHHHHHHHHHHHHHHHHHHHTT-HHHHHHHHHHHHHH-GGGSS-----S------HHHHHHHHHHHHHHHHHHHHHHHHHHHHIIIIITGGGSTTTGGGGGSTTSB-HHHHTT-TT-SBHHHHHHHHHHHHHHHHHHHHHHHHHHHHHHHHHHHHHHHT-

Foldseek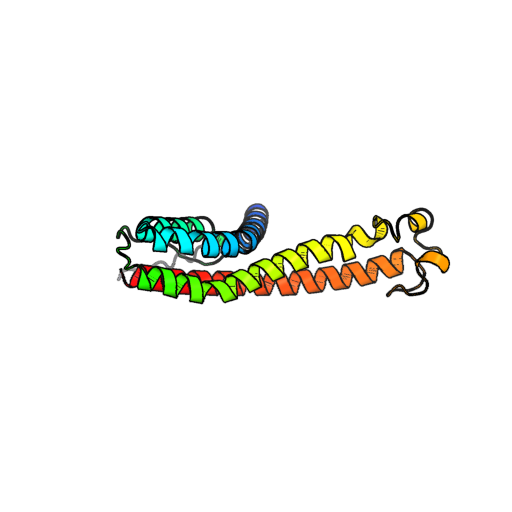 3Di:
DDDDPPPPPPPPPDDPVLVVLLLVLLLVCLQVQQVLLVVQLVCLVVVNNLVSLVVLLVSLVVNCSLDPDPDPPPDRQPDRSVLSNVLSVVLNVLSVLSNVLSVLLVVLCCVAVVVCVDPLNVVLPVPQQDFDCVRPVPACQHRGNVRRNVVSNVVSVVSNVVSSVSSSVSSVVSSVSSVVSRVVD

Sequence (185 aa):
MRTTGSDARPVSRFGGPKARAWIADTFVRGLTGLPLALASVPMALTGNADRAARTQVRMAARFPGTVDGFTMGGRRPSTTMRRVLGHSMLVAIPATLAFAAVAIQLFTVWSGYLYPVRPDTIAAIGHPFTPDTEVLSGAWGGPTLMGAWAVHSCIAFCMQAICGALLVGLCKVQNAMTRRLAAVA